Protein AF-A0A0D6L4S1-F1 (afdb_monomer_lite)

Sequence (257 aa):
MVRDLDDEIVFKNIQNNEVNITLNGINAFKQQAEQAKSYFENRHQKVTSTKHIDDKTEIEIEYSAVLGMDFPNGLKKGQRLELKGKSIFVFKGEELEEKGNMKAGDIRMLLSESTGIQTQQTSATSANASIRIQGLDGRYTQILKDGFPLFAGAASGLGLLQTPPLDLKQVEIIKGSSSTLYGGGAIAGLVNLISKTPTDERELRFHLNGSSGRGFDINGFYGQRFNKIGTTVFASHNRNWAYDPANIDLTAIPKFD

Radius of gyration: 24.79 Å; chains: 1; bounding box: 72×47×54 Å

InterPro domains:
  IPR012910 TonB-dependent receptor, plug domain [PF07715] (87-189)
  IPR037066 TonB-dependent receptor, plug domain superfamily [G3DSA:2.170.130.10] (83-202)
  IPR039426 TonB-dependent receptor-like [PS52016] (80-257)
  IPR039426 TonB-dependent receptor-like [PTHR30069] (78-225)

Secondary structure (DSSP, 8-state):
--TTS-TT-EEEEEETTEEEEEEEHHHHHHHHHHHGGGGEEEEEEEEEEEEEETTEEEEEEEEEEEESS--TTS--TT-EEEEEEEEEEEP-TTHHHHHHHHSTT-THHHHHTSTTEEEEES-SSS--EEEEETTB-GGGEEEEETTEESS-GGGGGSSGGG--GGGEEEEEEEES--HHHH-TT-SSEEEEEEEPPP-SSPEEEEEEEE-TTSEEEEEEEEEEEETTEEEEEEEEEEEE----SS-SS--SSPPP-

Foldseek 3Di:
DPPPPDQQDWDFDADPNDTPDIAGGPVSVVVVVVVCPQQFPDKDKDFPDWDDDQQKIKTKIWIKTATNAADPVGDHHRDIDIDIDIDMDGHPPPLLVVVLQVDFQACQSVQCPDPQWHWAQPDPQLSWIAIGGNNDGRLLEFEAEQLHTPDHGPCRRPPRSHDTCPQFPDKDWDAACPCVPNHRSQHRTYIYTYGDWADQDWDWDWHWDADPQRKIKIKIWIWHDDPPDTDIDIDMDIDGDFGDPPPPPDGPHDDDD

Structure (mmCIF, N/CA/C/O backbone):
data_AF-A0A0D6L4S1-F1
#
_entry.id   AF-A0A0D6L4S1-F1
#
loop_
_atom_site.group_PDB
_atom_site.id
_atom_site.type_symbol
_atom_site.label_atom_id
_atom_site.label_alt_id
_atom_site.label_comp_id
_atom_site.label_asym_id
_atom_site.label_entity_id
_atom_site.label_seq_id
_atom_site.pdbx_PDB_ins_code
_atom_site.Cartn_x
_atom_site.Cartn_y
_atom_site.Cartn_z
_atom_site.occupancy
_atom_site.B_iso_or_equiv
_atom_site.auth_seq_id
_atom_site.auth_comp_id
_atom_site.auth_asym_id
_atom_site.auth_atom_id
_atom_site.pdbx_PDB_model_num
ATOM 1 N N . MET A 1 1 ? -8.709 13.870 17.175 1.00 53.53 1 MET A N 1
ATOM 2 C CA . MET A 1 1 ? -9.757 13.209 16.367 1.00 53.53 1 MET A CA 1
ATOM 3 C C . MET A 1 1 ? -9.751 13.599 14.891 1.00 53.53 1 MET A C 1
ATOM 5 O O . MET A 1 1 ? -10.264 12.809 14.125 1.00 53.53 1 MET A O 1
ATOM 9 N N . VAL A 1 2 ? -9.192 14.744 14.467 1.00 55.38 2 VAL A N 1
ATOM 10 C CA . VAL A 1 2 ? -9.243 15.176 13.046 1.00 55.38 2 VAL A CA 1
ATOM 11 C C . VAL A 1 2 ? -7.869 15.352 12.388 1.00 55.38 2 VAL A C 1
ATOM 13 O O . VAL A 1 2 ? -7.780 15.955 11.334 1.00 55.38 2 VAL A O 1
ATOM 16 N N . ARG A 1 3 ? -6.785 14.900 13.036 1.00 59.75 3 ARG A N 1
ATOM 17 C CA . ARG A 1 3 ? -5.416 15.144 12.550 1.00 59.75 3 ARG A CA 1
ATOM 18 C C . ARG A 1 3 ? -5.110 14.378 11.263 1.00 59.75 3 ARG A C 1
ATOM 20 O O . ARG A 1 3 ? -4.350 14.865 10.445 1.00 59.75 3 ARG A O 1
ATOM 27 N N . ASP A 1 4 ? -5.695 13.195 11.130 1.00 65.62 4 ASP A N 1
ATOM 28 C CA . ASP A 1 4 ? -5.398 12.257 10.052 1.00 65.62 4 ASP A CA 1
ATOM 29 C C . ASP A 1 4 ? -6.553 12.219 9.020 1.00 65.62 4 ASP A C 1
ATOM 31 O O . ASP A 1 4 ? -6.781 11.199 8.379 1.00 65.62 4 ASP A O 1
ATOM 35 N N . LEU A 1 5 ? -7.333 13.307 8.916 1.00 69.56 5 LEU A N 1
ATOM 36 C CA . LEU A 1 5 ? -8.431 13.466 7.953 1.00 69.56 5 LEU A CA 1
ATOM 37 C C . LEU A 1 5 ? -8.021 14.452 6.856 1.00 69.56 5 LEU A C 1
ATOM 39 O O . LEU A 1 5 ? -7.326 15.421 7.144 1.00 69.56 5 LEU A O 1
ATOM 43 N N . ASP A 1 6 ? -8.491 14.205 5.635 1.00 76.81 6 ASP A N 1
ATOM 44 C CA . ASP A 1 6 ? -8.286 15.083 4.480 1.00 76.81 6 ASP A CA 1
ATOM 45 C C . ASP A 1 6 ? -8.977 16.449 4.669 1.00 76.81 6 ASP A C 1
ATOM 47 O O . ASP A 1 6 ? -10.046 16.532 5.285 1.00 76.81 6 ASP A O 1
ATOM 51 N N . ASP A 1 7 ? -8.387 17.522 4.137 1.00 75.88 7 ASP A N 1
ATOM 52 C CA . ASP A 1 7 ? -8.936 18.879 4.244 1.00 75.88 7 ASP A CA 1
ATOM 53 C C . ASP A 1 7 ? -10.272 19.036 3.487 1.00 75.88 7 ASP A C 1
ATOM 55 O O . ASP A 1 7 ? -11.148 19.790 3.931 1.00 75.88 7 ASP A O 1
ATOM 59 N N . GLU A 1 8 ? -10.474 18.278 2.404 1.00 78.62 8 GLU A N 1
ATOM 60 C CA . GLU A 1 8 ? -11.693 18.241 1.584 1.00 78.62 8 GLU A CA 1
ATOM 61 C C . GLU A 1 8 ? -12.718 17.194 2.055 1.00 78.62 8 GLU A C 1
ATOM 63 O O . GLU A 1 8 ? -13.708 16.922 1.368 1.00 78.62 8 GLU A O 1
ATOM 68 N N . ILE A 1 9 ? -12.529 16.596 3.236 1.00 78.81 9 ILE A N 1
ATOM 69 C CA . ILE A 1 9 ? -13.433 15.566 3.757 1.00 78.81 9 ILE A CA 1
ATOM 70 C C . ILE A 1 9 ? -14.891 16.047 3.840 1.00 78.81 9 ILE A C 1
ATOM 72 O O . ILE A 1 9 ? -15.194 17.148 4.304 1.00 78.81 9 ILE A O 1
ATOM 76 N N . VAL A 1 10 ? -15.826 15.178 3.453 1.00 82.06 10 VAL A N 1
ATOM 77 C CA . VAL A 1 10 ? -17.267 15.440 3.546 1.00 82.06 10 VAL A CA 1
ATOM 78 C C . VAL A 1 10 ? -17.887 14.542 4.611 1.00 82.06 10 VAL A C 1
ATOM 80 O O . VAL A 1 10 ? -17.862 13.317 4.499 1.00 82.06 10 VAL A O 1
ATOM 83 N N . PHE A 1 11 ? -18.504 15.144 5.626 1.00 74.75 11 PHE A N 1
ATOM 84 C CA . PHE A 1 11 ? -19.252 14.426 6.658 1.00 74.75 11 PHE A CA 1
ATOM 85 C C . PHE A 1 11 ? -20.740 14.436 6.328 1.00 74.75 11 PHE A C 1
ATOM 87 O O . PHE A 1 11 ? -21.319 15.497 6.090 1.00 74.75 11 PHE A O 1
ATOM 94 N N . LYS A 1 12 ? -21.379 13.266 6.365 1.00 76.38 12 LYS A N 1
ATOM 95 C CA . LYS A 1 12 ? -22.823 13.121 6.147 1.00 76.38 12 LYS A CA 1
ATOM 96 C C . LYS A 1 12 ? -23.469 12.423 7.336 1.00 76.38 12 LYS A C 1
ATOM 98 O O . LYS A 1 12 ? -22.970 11.398 7.792 1.00 76.38 12 LYS A O 1
ATOM 103 N N . ASN A 1 13 ? -24.583 12.966 7.817 1.00 73.06 13 ASN A N 1
ATOM 104 C CA . ASN A 1 13 ? -25.475 12.273 8.744 1.00 73.06 13 ASN A CA 1
ATOM 105 C C . ASN A 1 13 ? -26.655 11.715 7.946 1.00 73.06 13 ASN A C 1
ATOM 107 O O . ASN A 1 13 ? -27.315 12.469 7.230 1.00 73.06 13 ASN A O 1
ATOM 111 N N . ILE A 1 14 ? -26.893 10.410 8.069 1.00 70.00 14 ILE A N 1
ATOM 112 C CA . ILE A 1 14 ? -27.960 9.700 7.370 1.00 70.00 14 ILE A CA 1
ATOM 113 C C . ILE A 1 14 ? -28.887 9.077 8.411 1.00 70.00 14 ILE A C 1
ATOM 115 O O . ILE A 1 14 ? -28.441 8.306 9.260 1.00 70.00 14 ILE A O 1
ATOM 119 N N . GLN A 1 15 ? -30.178 9.373 8.315 1.00 65.06 15 GLN A N 1
ATOM 120 C CA . GLN A 1 15 ? -31.223 8.776 9.142 1.00 65.06 15 GLN A CA 1
ATOM 121 C C . GLN A 1 15 ? -32.391 8.395 8.232 1.00 65.06 15 GLN A C 1
ATOM 123 O O . GLN A 1 15 ? -32.754 9.160 7.350 1.00 65.06 15 GLN A O 1
ATOM 128 N N . ASN A 1 16 ? -32.974 7.207 8.415 1.00 74.00 16 ASN A N 1
ATOM 129 C CA . ASN A 1 16 ? -34.066 6.703 7.565 1.00 74.00 16 ASN A CA 1
ATOM 130 C C . ASN A 1 16 ? -33.740 6.717 6.053 1.00 74.00 16 ASN A C 1
ATOM 132 O O . ASN A 1 16 ? -34.612 6.989 5.237 1.00 74.00 16 ASN A O 1
ATOM 136 N N . ASN A 1 17 ? -32.486 6.423 5.686 1.00 74.31 17 ASN A N 1
ATOM 137 C CA . ASN A 1 17 ? -31.951 6.507 4.316 1.00 74.31 17 ASN A CA 1
ATOM 138 C C . ASN A 1 17 ? -31.948 7.909 3.675 1.00 74.31 17 ASN A C 1
ATOM 140 O O . ASN A 1 17 ? -31.606 8.029 2.499 1.00 74.31 17 ASN A O 1
ATOM 144 N N . GLU A 1 18 ? -32.231 8.968 4.430 1.00 74.06 18 GLU A N 1
ATOM 145 C CA . GLU A 1 18 ? -32.137 10.350 3.962 1.00 74.06 18 GLU A CA 1
ATOM 146 C C . GLU A 1 18 ? -30.921 11.052 4.575 1.00 74.06 18 GLU A C 1
ATOM 148 O O . GLU A 1 18 ? -30.561 10.835 5.736 1.00 74.06 18 GLU A O 1
ATOM 153 N N . VAL A 1 19 ? -30.243 11.877 3.772 1.00 75.06 19 VAL A N 1
ATOM 154 C CA . VAL A 1 19 ? -29.114 12.690 4.238 1.00 75.06 19 VAL A CA 1
ATOM 155 C C . VAL A 1 19 ? -29.674 13.927 4.933 1.00 75.06 19 VAL A C 1
ATOM 157 O O . VAL A 1 19 ? -30.116 14.865 4.275 1.00 75.06 19 VAL A O 1
ATOM 160 N N . ASN A 1 20 ? -29.612 13.951 6.261 1.00 70.12 20 ASN A N 1
ATOM 161 C CA . ASN A 1 20 ? -30.151 15.055 7.057 1.00 70.12 20 ASN A CA 1
ATOM 162 C C . ASN A 1 20 ? -29.178 16.236 7.148 1.00 70.12 20 ASN A C 1
ATOM 164 O O . ASN A 1 20 ? -29.599 17.387 7.222 1.00 70.12 20 ASN A O 1
ATOM 168 N N . ILE A 1 21 ? -27.870 15.962 7.192 1.00 75.25 21 ILE A N 1
ATOM 169 C CA . ILE A 1 21 ? -26.822 16.982 7.350 1.00 75.25 21 ILE A CA 1
ATOM 170 C C . ILE A 1 21 ? -25.632 16.618 6.464 1.00 75.25 21 ILE A C 1
ATOM 172 O O . ILE A 1 21 ? -25.210 15.462 6.444 1.00 75.25 21 ILE A O 1
ATOM 176 N N . THR A 1 22 ? -25.064 17.617 5.785 1.00 85.81 22 THR A N 1
ATOM 177 C CA . THR A 1 22 ? -23.774 17.524 5.086 1.00 85.81 22 THR A CA 1
ATOM 178 C C . THR A 1 22 ? -22.857 18.648 5.566 1.00 85.81 22 THR A C 1
ATOM 180 O O . THR A 1 22 ? -23.258 19.809 5.556 1.00 85.81 22 THR A O 1
ATOM 183 N N . LEU A 1 23 ? -21.636 18.315 5.987 1.00 80.31 23 LEU A N 1
ATOM 184 C CA . LEU A 1 23 ? -20.598 19.270 6.383 1.00 80.31 23 LEU A CA 1
ATOM 185 C C . LEU A 1 23 ? -19.376 19.072 5.491 1.00 80.31 23 LEU A C 1
ATOM 187 O O . LEU A 1 23 ? -18.895 17.949 5.353 1.00 80.31 23 LEU A O 1
ATOM 191 N N . ASN A 1 24 ? -18.864 20.164 4.928 1.00 88.25 24 ASN A N 1
ATOM 192 C CA . ASN A 1 24 ? -17.685 20.141 4.068 1.00 88.25 24 ASN A CA 1
ATOM 193 C C . ASN A 1 24 ? -16.470 20.670 4.837 1.00 88.25 24 ASN A C 1
ATOM 195 O O . ASN A 1 24 ? -16.481 21.799 5.334 1.00 88.25 24 ASN A O 1
ATOM 199 N N . GLY A 1 25 ? -15.435 19.844 4.927 1.00 84.12 25 GLY A N 1
ATOM 200 C CA . GLY A 1 25 ? -14.160 20.161 5.548 1.00 84.12 25 GLY A CA 1
ATOM 201 C C . GLY A 1 25 ? -14.153 20.100 7.077 1.00 84.12 25 GLY A C 1
ATOM 202 O O . GLY A 1 25 ? -15.173 20.123 7.779 1.00 84.12 25 GLY A O 1
ATOM 203 N N . ILE A 1 26 ? -12.935 20.063 7.617 1.00 85.12 26 ILE A N 1
ATOM 204 C CA . ILE A 1 26 ? -12.661 19.906 9.053 1.00 85.12 26 ILE A CA 1
ATOM 205 C C . ILE A 1 26 ? -13.219 21.078 9.877 1.00 85.12 26 ILE A C 1
ATOM 207 O O . ILE A 1 26 ? -13.669 20.890 11.011 1.00 85.12 26 ILE A O 1
ATOM 211 N N . ASN A 1 27 ? -13.211 22.296 9.328 1.00 85.94 27 ASN A N 1
ATOM 212 C CA . ASN A 1 27 ? -13.661 23.492 10.045 1.00 85.94 27 ASN A CA 1
ATOM 213 C C . ASN A 1 27 ? -15.172 23.482 10.311 1.00 85.94 27 ASN A C 1
ATOM 215 O O . ASN A 1 27 ? -15.585 23.766 11.437 1.00 85.94 27 ASN A O 1
ATOM 219 N N . ALA A 1 28 ? -15.981 23.088 9.322 1.00 83.69 28 ALA A N 1
ATOM 220 C CA . ALA A 1 28 ? -17.428 22.952 9.491 1.00 83.69 28 ALA A CA 1
ATOM 221 C C . ALA A 1 28 ? -17.763 21.883 10.544 1.00 83.69 28 ALA A C 1
ATOM 223 O O . ALA A 1 28 ? -18.604 22.098 11.417 1.00 83.69 28 ALA A O 1
ATOM 224 N N . PHE A 1 29 ? -17.035 20.761 10.531 1.00 80.12 29 PHE A N 1
ATOM 225 C CA . PHE A 1 29 ? -17.175 19.717 11.544 1.00 80.12 29 PHE A CA 1
ATOM 226 C C . PHE A 1 29 ? -16.817 20.202 12.956 1.00 80.12 29 PHE A C 1
ATOM 228 O O . PHE A 1 29 ? -17.558 19.936 13.904 1.00 80.12 29 PHE A O 1
ATOM 235 N N . LYS A 1 30 ? -15.720 20.956 13.116 1.00 80.94 30 LYS A N 1
ATOM 236 C CA . LYS A 1 30 ? -15.325 21.529 14.416 1.00 80.94 30 LYS A CA 1
ATOM 237 C C . LYS A 1 30 ? -16.393 22.465 14.976 1.00 80.94 30 LYS A C 1
ATOM 239 O O . LYS A 1 30 ? -16.738 22.338 16.146 1.00 80.94 30 LYS A O 1
ATOM 244 N N . GLN A 1 31 ? -16.928 23.370 14.157 1.00 83.75 31 GLN A N 1
ATOM 245 C CA . GLN A 1 31 ? -17.978 24.297 14.592 1.00 83.75 31 GLN A CA 1
ATOM 246 C C . GLN A 1 31 ? -19.232 23.550 15.061 1.00 83.75 31 GLN A C 1
ATOM 248 O O . GLN A 1 31 ? -19.760 23.853 16.130 1.00 83.75 31 GLN A O 1
ATOM 253 N N . GLN A 1 32 ? -19.655 22.521 14.322 1.00 77.06 32 GLN A N 1
ATOM 254 C CA . GLN A 1 32 ? -20.781 21.678 14.724 1.00 77.06 32 GLN A CA 1
ATOM 255 C C . GLN A 1 32 ? -20.505 20.931 16.039 1.00 77.06 32 GLN A C 1
ATOM 257 O O . GLN A 1 32 ? -21.368 20.857 16.914 1.00 77.06 32 GLN A O 1
ATOM 262 N N . ALA A 1 33 ? -19.298 20.384 16.205 1.00 73.31 33 ALA A N 1
ATOM 263 C CA . ALA A 1 33 ? -18.910 19.660 17.412 1.00 73.31 33 ALA A CA 1
ATOM 264 C C . ALA A 1 33 ? -18.858 20.566 18.654 1.00 73.31 33 ALA A C 1
ATOM 266 O O . ALA A 1 33 ? -19.217 20.121 19.744 1.00 73.31 33 ALA A O 1
ATOM 267 N N . GLU A 1 34 ? -18.440 21.826 18.494 1.00 79.00 34 GLU A N 1
ATOM 268 C CA . GLU A 1 34 ? -18.469 22.840 19.554 1.00 79.00 34 GLU A CA 1
ATOM 269 C C . GLU A 1 34 ? -19.902 23.151 19.997 1.00 79.00 34 GLU A C 1
ATOM 271 O O . GLU A 1 34 ? -20.191 23.125 21.194 1.00 79.00 34 GLU A O 1
ATOM 276 N N . GLN A 1 35 ? -20.824 23.350 19.050 1.00 75.19 35 GLN A N 1
ATOM 277 C CA . GLN A 1 35 ? -22.241 23.584 19.356 1.00 75.19 35 GLN A CA 1
ATOM 278 C C . GLN A 1 35 ? -22.887 22.389 20.071 1.00 75.19 35 GLN A C 1
ATOM 280 O O . GLN A 1 35 ? -23.701 22.569 20.973 1.00 75.19 35 GLN A O 1
ATOM 285 N N . ALA A 1 36 ? -22.478 21.167 19.725 1.00 71.25 36 ALA A N 1
ATOM 286 C CA . ALA A 1 36 ? -22.995 19.940 20.323 1.00 71.25 36 ALA A CA 1
ATOM 287 C C . ALA A 1 36 ? -22.419 19.621 21.719 1.00 71.25 36 ALA A C 1
ATOM 289 O O . ALA A 1 36 ? -22.798 18.612 22.320 1.00 71.25 36 ALA A O 1
ATOM 290 N N . LYS A 1 37 ? -21.501 20.431 22.271 1.00 74.25 37 LYS A N 1
ATOM 291 C CA . LYS A 1 37 ? -20.949 20.190 23.619 1.00 74.25 37 LYS A CA 1
ATOM 292 C C . LYS A 1 37 ? -22.002 20.296 24.717 1.00 74.25 37 LYS A C 1
ATOM 294 O O . LYS A 1 37 ? -21.941 19.525 25.666 1.00 74.25 37 LYS A O 1
ATOM 299 N N . SER A 1 38 ? -22.960 21.211 24.586 1.00 77.50 38 SER A N 1
ATOM 300 C CA . SER A 1 38 ? -24.020 21.427 25.582 1.00 77.50 38 SER A CA 1
ATOM 301 C C . SER A 1 38 ? -25.131 20.373 25.537 1.00 77.50 38 SER A C 1
ATOM 303 O O . SER A 1 38 ? -25.956 20.305 26.444 1.00 77.50 38 SER A O 1
ATOM 305 N N . TYR A 1 39 ? -25.157 19.537 24.497 1.00 76.12 39 TYR A N 1
ATOM 306 C CA . TYR A 1 39 ? -26.248 18.594 24.243 1.00 76.12 39 TYR A CA 1
ATOM 307 C C . TYR A 1 39 ? -26.220 17.388 25.186 1.00 76.12 39 TYR A C 1
ATOM 309 O O . TYR A 1 39 ? -27.261 16.786 25.450 1.00 76.12 39 TYR A O 1
ATOM 317 N N . PHE A 1 40 ? -25.046 17.040 25.717 1.00 77.19 40 PHE A N 1
ATOM 318 C CA . PHE A 1 40 ? -24.835 15.836 26.517 1.00 77.19 40 PHE A CA 1
ATOM 319 C C . PHE A 1 40 ? -23.998 16.147 27.761 1.00 77.19 40 PHE A C 1
ATOM 321 O O . PHE A 1 40 ? -22.944 16.768 27.652 1.00 77.19 40 PHE A O 1
ATOM 328 N N . GLU A 1 41 ? -24.435 15.673 28.928 1.00 85.38 41 GLU A N 1
ATOM 329 C CA . GLU A 1 41 ? -23.650 15.722 30.173 1.00 85.38 41 GLU A CA 1
ATOM 330 C C . GLU A 1 41 ? -22.522 14.690 30.154 1.00 85.38 41 GLU A C 1
ATOM 332 O O . GLU A 1 41 ? -21.390 14.968 30.546 1.00 85.38 41 GLU A O 1
ATOM 337 N N . ASN A 1 42 ? -22.823 13.492 29.654 1.00 80.75 42 ASN A N 1
ATOM 338 C CA . ASN A 1 42 ? -21.835 12.462 29.388 1.00 80.75 42 ASN A CA 1
ATOM 339 C C . ASN A 1 42 ? -22.178 11.722 28.094 1.00 80.75 42 ASN A C 1
ATOM 341 O O . ASN A 1 42 ? -23.326 11.678 27.649 1.00 80.75 42 ASN A O 1
ATOM 345 N N . ARG A 1 43 ? -21.144 11.162 27.472 1.00 78.12 43 ARG A N 1
ATOM 346 C CA . ARG A 1 43 ? -21.259 10.356 26.262 1.00 78.12 43 ARG A CA 1
ATOM 347 C C . ARG A 1 43 ? -20.189 9.280 26.262 1.00 78.12 43 ARG A C 1
ATOM 349 O O . ARG A 1 43 ? -19.030 9.556 26.569 1.00 78.12 43 ARG A O 1
ATOM 356 N N . HIS A 1 44 ? -20.578 8.073 25.896 1.00 82.56 44 HIS A N 1
ATOM 357 C CA . HIS A 1 44 ? -19.700 6.928 25.759 1.00 82.56 44 HIS A CA 1
ATOM 358 C C . HIS A 1 44 ? -19.970 6.247 24.419 1.00 82.56 44 HIS A C 1
ATOM 360 O O . HIS A 1 44 ? -21.111 5.934 24.080 1.00 82.56 44 HIS A O 1
ATOM 366 N N . GLN A 1 45 ? -18.904 6.039 23.651 1.00 71.12 45 GLN A N 1
ATOM 367 C CA . GLN A 1 45 ? -18.928 5.297 22.396 1.00 71.12 45 GLN A CA 1
ATOM 368 C C . GLN A 1 45 ? -18.092 4.043 22.558 1.00 71.12 45 GLN A C 1
ATOM 370 O O . GLN A 1 45 ? -16.930 4.119 22.958 1.00 71.12 45 GLN A O 1
ATOM 375 N N . LYS A 1 46 ? -18.678 2.903 22.206 1.00 85.00 46 LYS A N 1
ATOM 376 C CA . LYS A 1 46 ? -17.994 1.619 22.159 1.00 85.00 46 LYS A CA 1
ATOM 377 C C . LYS A 1 46 ? -18.022 1.093 20.734 1.00 85.00 46 LYS A C 1
ATOM 379 O O . LYS A 1 46 ? -19.091 0.906 20.157 1.00 85.00 46 LYS A O 1
ATOM 384 N N . VAL A 1 47 ? -16.841 0.837 20.180 1.00 79.94 47 VAL A N 1
ATOM 385 C CA . VAL A 1 47 ? -16.714 0.114 18.913 1.00 79.94 47 VAL A CA 1
ATOM 386 C C . VAL A 1 47 ? -17.037 -1.352 19.175 1.00 79.94 47 VAL A C 1
ATOM 388 O O . VAL A 1 47 ? -16.469 -1.968 20.077 1.00 79.94 47 VAL A O 1
ATOM 391 N N . THR A 1 48 ? -17.977 -1.890 18.408 1.00 83.88 48 THR A N 1
ATOM 392 C CA . THR A 1 48 ? -18.438 -3.282 18.526 1.00 83.88 48 THR A CA 1
ATOM 393 C C . THR A 1 48 ? -17.933 -4.150 17.383 1.00 83.88 48 THR A C 1
ATOM 395 O O . THR A 1 48 ? -17.651 -5.327 17.591 1.00 83.88 48 THR A O 1
ATOM 398 N N . SER A 1 49 ? -17.751 -3.568 16.197 1.00 81.31 49 SER A N 1
ATOM 399 C CA . SER A 1 49 ? -17.190 -4.246 15.033 1.00 81.31 49 SER A CA 1
ATOM 400 C C . SER A 1 49 ? -16.505 -3.247 14.106 1.00 81.31 49 SER A C 1
ATOM 402 O O . SER A 1 49 ? -16.934 -2.097 14.004 1.00 81.31 49 SER A O 1
ATOM 404 N N . THR A 1 50 ? -15.477 -3.715 13.405 1.00 75.81 50 THR A N 1
ATOM 405 C CA . THR A 1 50 ? -14.817 -2.997 12.314 1.00 75.81 50 THR A CA 1
ATOM 406 C C . THR A 1 50 ? -14.725 -3.944 11.126 1.00 75.81 50 THR A C 1
ATOM 408 O O . THR A 1 50 ? -14.227 -5.062 11.268 1.00 75.81 50 THR A O 1
ATOM 411 N N . LYS A 1 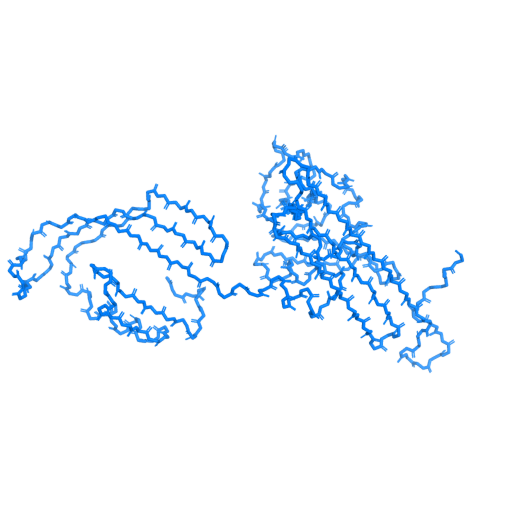51 ? -15.207 -3.510 9.962 1.00 70.88 51 LYS A N 1
ATOM 412 C CA . LYS A 1 51 ? -15.145 -4.252 8.700 1.00 70.88 51 LYS A CA 1
ATOM 413 C C . LYS A 1 51 ? -14.480 -3.381 7.645 1.00 70.88 51 LYS A C 1
ATOM 415 O O . LYS A 1 51 ? -14.853 -2.224 7.474 1.00 70.88 51 LYS A O 1
ATOM 420 N N . HIS A 1 52 ? -13.519 -3.950 6.934 1.00 70.25 52 HIS A N 1
ATOM 421 C CA . HIS A 1 52 ? -12.885 -3.314 5.784 1.00 70.25 52 HIS A CA 1
ATOM 422 C C . HIS A 1 52 ? -13.437 -3.976 4.519 1.00 70.25 52 HIS A C 1
ATOM 424 O O . HIS A 1 52 ? -13.362 -5.198 4.388 1.00 70.25 52 HIS A O 1
ATOM 430 N N . ILE A 1 53 ? -14.057 -3.184 3.644 1.00 70.25 53 ILE A N 1
ATOM 431 C CA . ILE A 1 53 ? -14.708 -3.629 2.408 1.00 70.25 53 ILE A CA 1
ATOM 432 C C . ILE A 1 53 ? -14.270 -2.670 1.304 1.00 70.25 53 ILE A C 1
ATOM 434 O O . ILE A 1 53 ? -14.727 -1.531 1.272 1.00 70.25 53 ILE A O 1
ATOM 438 N N . ASP A 1 54 ? -13.389 -3.135 0.422 1.00 72.31 54 ASP A N 1
ATOM 439 C CA . ASP A 1 54 ? -12.844 -2.366 -0.702 1.00 72.31 54 ASP A CA 1
ATOM 440 C C . ASP A 1 54 ? -12.280 -0.997 -0.272 1.00 72.31 54 ASP A C 1
ATOM 442 O O . ASP A 1 54 ? -11.318 -0.929 0.494 1.00 72.31 54 ASP A O 1
ATOM 446 N N . ASP A 1 55 ? -12.893 0.092 -0.736 1.00 68.44 55 ASP A N 1
ATOM 447 C CA . ASP A 1 55 ? -12.547 1.484 -0.451 1.00 68.44 55 ASP A CA 1
ATOM 448 C C . ASP A 1 55 ? -13.221 2.021 0.826 1.00 68.44 55 ASP A C 1
ATOM 450 O O . ASP A 1 55 ? -13.183 3.221 1.108 1.00 68.44 55 ASP A O 1
ATOM 454 N N . LYS A 1 56 ? -13.866 1.153 1.617 1.00 71.12 56 LYS A N 1
ATOM 455 C CA . LYS A 1 56 ? -14.681 1.544 2.772 1.00 71.12 56 LYS A CA 1
ATOM 456 C C . LYS A 1 56 ? -14.256 0.836 4.042 1.00 71.12 56 LYS A C 1
ATOM 458 O O . LYS A 1 56 ? -14.004 -0.365 4.084 1.00 71.12 56 LYS A O 1
ATOM 463 N N . THR A 1 57 ? -14.254 1.588 5.134 1.00 72.56 57 THR A N 1
ATOM 464 C CA . THR A 1 57 ? -14.200 1.034 6.486 1.00 72.56 57 THR A CA 1
ATOM 465 C C . THR A 1 57 ? -15.511 1.312 7.191 1.00 72.56 57 THR A C 1
ATOM 467 O O . THR A 1 57 ? -15.908 2.461 7.379 1.00 72.56 57 THR A O 1
ATOM 470 N N . GLU A 1 58 ? -16.181 0.246 7.599 1.00 78.56 58 GLU A N 1
ATOM 471 C CA . GLU A 1 58 ? -17.432 0.290 8.333 1.00 78.56 58 GLU A CA 1
ATOM 472 C C . GLU A 1 58 ? -17.173 -0.016 9.806 1.00 78.56 58 GLU A C 1
ATOM 474 O O . GLU A 1 58 ? -16.641 -1.071 10.152 1.00 78.56 58 GLU A O 1
ATOM 479 N N . ILE A 1 59 ? -17.563 0.904 10.681 1.00 73.19 59 ILE A N 1
ATOM 480 C CA . ILE A 1 59 ? -17.414 0.773 12.128 1.00 73.19 59 ILE A CA 1
ATOM 481 C C . ILE A 1 59 ? -18.804 0.740 12.753 1.00 73.19 59 ILE A C 1
ATOM 483 O O . ILE A 1 59 ? -19.561 1.707 12.662 1.00 73.19 59 ILE A O 1
ATOM 487 N N . GLU A 1 60 ? -19.140 -0.369 13.402 1.00 80.12 60 GLU A N 1
ATOM 488 C CA . GLU A 1 60 ? -20.375 -0.511 14.170 1.00 80.12 60 GLU A CA 1
ATOM 489 C C . GLU A 1 60 ? -20.144 0.005 15.593 1.00 80.12 60 GLU A C 1
ATOM 491 O O . GLU A 1 60 ? -19.227 -0.436 16.299 1.00 80.12 60 GLU A O 1
ATOM 496 N N . ILE A 1 61 ? -20.981 0.947 16.026 1.00 77.69 61 ILE A N 1
ATOM 497 C CA . ILE A 1 61 ? -20.848 1.631 17.312 1.00 77.69 61 ILE A CA 1
ATOM 498 C C . ILE A 1 61 ? -22.104 1.475 18.165 1.00 77.69 61 ILE A C 1
ATOM 500 O O . ILE A 1 61 ? -23.234 1.636 17.701 1.00 77.69 61 ILE A O 1
ATOM 504 N N . GLU A 1 62 ? -21.882 1.226 19.450 1.00 83.56 62 GLU A N 1
ATOM 505 C CA . GLU A 1 62 ? -22.877 1.429 20.496 1.00 83.56 62 GLU A CA 1
ATOM 506 C C . GLU A 1 62 ? -22.606 2.773 21.172 1.00 83.56 62 GLU A C 1
ATOM 508 O O . GLU A 1 62 ? -21.499 3.051 21.643 1.00 83.56 62 GLU A O 1
ATOM 513 N N . TYR A 1 63 ? -23.625 3.626 21.191 1.00 74.06 63 TYR A N 1
ATOM 514 C CA . TYR A 1 63 ? -23.589 4.950 21.793 1.00 74.06 63 TYR A CA 1
ATOM 515 C C . TYR A 1 63 ? -24.503 4.985 23.009 1.00 74.06 63 TYR A C 1
ATOM 517 O O . TYR A 1 63 ? -25.686 4.673 22.898 1.00 74.06 63 TYR A O 1
ATOM 525 N N . SER A 1 64 ? -23.971 5.410 24.152 1.00 81.88 64 SER A N 1
ATOM 526 C CA . SER A 1 64 ? -24.767 5.744 25.333 1.00 81.88 64 SER A CA 1
ATOM 527 C C . SER A 1 64 ? -24.467 7.166 25.791 1.00 81.88 64 SER A C 1
ATOM 529 O O . SER A 1 64 ? -23.310 7.589 25.812 1.00 81.88 64 SER A O 1
ATOM 531 N N . ALA A 1 65 ? -25.501 7.927 26.134 1.00 80.38 65 ALA A N 1
ATOM 532 C CA . ALA A 1 65 ? -25.348 9.306 26.586 1.00 80.38 65 ALA A CA 1
ATOM 533 C C . ALA A 1 65 ? -26.454 9.733 27.550 1.00 80.38 65 ALA A C 1
ATOM 535 O O . ALA A 1 65 ? -27.565 9.205 27.508 1.00 80.38 65 ALA A O 1
ATOM 536 N N . VAL A 1 66 ? -26.152 10.724 28.387 1.00 88.50 66 VAL A N 1
ATOM 537 C CA . VAL A 1 66 ? -27.129 11.440 29.217 1.00 88.50 66 VAL A CA 1
ATOM 538 C C . VAL A 1 66 ? -27.309 12.844 28.653 1.00 88.50 66 VAL A C 1
ATOM 540 O O . VAL A 1 66 ? -26.331 13.565 28.438 1.00 88.50 66 VAL A O 1
ATOM 543 N N . LEU A 1 67 ? -28.556 13.227 28.382 1.00 80.69 67 LEU A N 1
ATOM 544 C CA . LEU A 1 67 ? -28.881 14.515 27.766 1.00 80.69 67 LEU A CA 1
ATOM 545 C C . LEU A 1 67 ? -28.611 15.676 28.729 1.00 80.69 67 LEU A C 1
ATOM 547 O O . LEU A 1 67 ? -29.074 15.662 29.867 1.00 80.69 67 LEU A O 1
ATOM 551 N N . GLY A 1 68 ? -27.895 16.698 28.260 1.00 85.06 68 GLY A N 1
ATOM 552 C CA . GLY A 1 68 ? -27.562 17.894 29.044 1.00 85.06 68 GLY A CA 1
ATOM 553 C C . GLY A 1 68 ? -28.582 19.027 28.944 1.00 85.06 68 GLY A C 1
ATOM 554 O O . GLY A 1 68 ? -28.510 19.992 29.708 1.00 85.06 68 GLY A O 1
ATOM 555 N N . MET A 1 69 ? -29.561 18.898 28.047 1.00 83.19 69 MET A N 1
ATOM 556 C CA . MET A 1 69 ? -30.622 19.877 27.821 1.00 83.19 69 MET A CA 1
ATOM 557 C C . MET A 1 69 ? -31.915 19.215 27.331 1.00 83.19 69 MET A C 1
ATOM 559 O O . MET A 1 69 ? -31.912 18.056 26.918 1.00 83.19 69 MET A O 1
ATOM 563 N N . ASP A 1 70 ? -33.009 19.974 27.367 1.00 85.75 70 ASP A N 1
ATOM 564 C CA . ASP A 1 70 ? -34.279 19.592 26.753 1.00 85.75 70 ASP A CA 1
ATOM 565 C C . ASP A 1 70 ? -34.212 19.792 25.232 1.00 85.75 70 ASP A C 1
ATOM 567 O O . ASP A 1 70 ? -33.767 20.839 24.755 1.00 85.75 70 ASP A O 1
ATOM 571 N N . PHE A 1 71 ? -34.690 18.808 24.471 1.00 73.88 71 PHE A N 1
ATOM 572 C CA . PHE A 1 71 ? -34.762 18.870 23.013 1.00 73.88 71 PHE A CA 1
ATOM 573 C C . PHE A 1 71 ? -36.198 19.141 22.529 1.00 73.88 71 PHE A C 1
ATOM 575 O O . PHE A 1 71 ? -37.161 18.661 23.137 1.00 73.88 71 PHE A O 1
ATOM 582 N N . PRO A 1 72 ? -36.376 19.839 21.387 1.00 75.62 72 PRO A N 1
ATOM 583 C CA . PRO A 1 72 ? -37.698 20.157 20.831 1.00 75.62 72 PRO A CA 1
ATOM 584 C C . PRO A 1 72 ? -38.564 18.940 20.474 1.00 75.62 72 PRO A C 1
ATOM 586 O O . PRO A 1 72 ? -39.782 19.051 20.397 1.00 75.62 72 PRO A O 1
ATOM 589 N N . ASN A 1 73 ? -37.948 17.774 20.265 1.00 73.00 73 ASN A N 1
ATOM 590 C CA . ASN A 1 73 ? -38.629 16.514 19.955 1.00 73.00 73 ASN A CA 1
ATOM 591 C C . ASN A 1 73 ? -39.173 15.782 21.200 1.00 73.00 73 ASN A C 1
ATOM 593 O O . ASN A 1 73 ? -39.622 14.644 21.089 1.00 73.00 73 ASN A O 1
ATOM 597 N N . GLY A 1 74 ? -39.117 16.413 22.378 1.00 80.00 74 GLY A N 1
ATOM 598 C CA . GLY A 1 74 ? -39.676 15.887 23.624 1.00 80.00 74 GLY A CA 1
ATOM 599 C C . GLY A 1 74 ? -38.684 15.139 24.517 1.00 80.00 74 GLY A C 1
ATOM 600 O O . GLY A 1 74 ? -39.061 14.764 25.626 1.00 80.00 74 GLY A O 1
ATOM 601 N N . LEU A 1 75 ? -37.428 14.955 24.093 1.00 81.00 75 LEU A N 1
ATOM 602 C CA . LEU A 1 75 ? -36.394 14.375 24.954 1.00 81.00 75 LEU A CA 1
ATOM 603 C C . LEU A 1 75 ? -35.989 15.362 26.058 1.00 81.00 75 LEU A C 1
ATOM 605 O O . LEU A 1 75 ? -35.813 16.555 25.800 1.00 81.00 75 LEU A O 1
ATOM 609 N N . LYS A 1 76 ? -35.838 14.869 27.289 1.00 89.25 76 LYS A N 1
ATOM 610 C CA . LYS A 1 76 ? -35.620 15.707 28.479 1.00 89.25 76 LYS A CA 1
ATOM 611 C C . LYS A 1 76 ? -34.197 15.632 29.012 1.00 89.25 76 LYS A C 1
ATOM 613 O O . LYS A 1 76 ? -33.547 14.589 28.933 1.00 89.25 76 LYS A O 1
ATOM 618 N N . LYS A 1 77 ? -33.731 16.724 29.621 1.00 89.81 77 LYS A N 1
ATOM 619 C CA . LYS A 1 77 ? -32.462 16.755 30.354 1.00 89.81 77 LYS A CA 1
ATOM 620 C C . LYS A 1 77 ? -32.416 15.632 31.401 1.00 89.81 77 LYS A C 1
ATOM 622 O O . LYS A 1 77 ? -33.391 15.392 32.108 1.00 89.81 77 LYS A O 1
ATOM 627 N N . GLY A 1 78 ? -31.277 14.948 31.498 1.00 87.56 78 GLY A N 1
ATOM 628 C CA . GLY A 1 78 ? -31.053 13.811 32.396 1.00 87.56 78 GLY A CA 1
ATOM 629 C C . GLY A 1 78 ? -31.545 12.465 31.853 1.00 87.56 78 GLY A C 1
ATOM 630 O O . GLY A 1 78 ? -31.221 11.422 32.420 1.00 87.56 78 GLY A O 1
ATOM 631 N N . GLN A 1 79 ? -32.286 12.447 30.740 1.00 86.81 79 GLN A N 1
ATOM 632 C CA . GLN A 1 79 ? -32.705 11.204 30.099 1.00 86.81 79 GLN A CA 1
ATOM 633 C C . GLN A 1 79 ? -31.494 10.464 29.519 1.00 86.81 79 GLN A C 1
ATOM 635 O O . GLN A 1 79 ? -30.606 11.065 28.907 1.00 86.81 79 GLN A O 1
ATOM 640 N N . ARG A 1 80 ? -31.474 9.140 29.698 1.00 86.25 80 ARG A N 1
ATOM 641 C CA . ARG A 1 80 ? -30.469 8.261 29.099 1.00 86.25 80 ARG A CA 1
ATOM 642 C C . ARG A 1 80 ? -30.900 7.853 27.695 1.00 86.25 80 ARG A C 1
ATOM 644 O O . ARG A 1 80 ? -32.039 7.444 27.480 1.00 86.25 80 ARG A O 1
ATOM 651 N N . LEU A 1 81 ? -29.965 7.949 26.764 1.00 73.38 81 LEU A N 1
ATOM 652 C CA . LEU A 1 81 ? -30.119 7.582 25.369 1.00 73.38 81 LEU A CA 1
ATOM 653 C C . LEU A 1 81 ? -29.153 6.445 25.047 1.00 73.38 81 LEU A C 1
ATOM 655 O O . LEU A 1 81 ? -27.964 6.550 25.346 1.00 73.38 81 LEU A O 1
ATOM 659 N N . GLU A 1 82 ? -29.659 5.390 24.416 1.00 78.81 82 GLU A N 1
ATOM 660 C CA . GLU A 1 82 ? -28.852 4.289 23.891 1.00 78.81 82 GLU A CA 1
ATOM 661 C C . GLU A 1 82 ? -29.180 4.089 22.416 1.00 78.81 82 GLU A C 1
ATOM 663 O O . GLU A 1 82 ? -30.345 3.984 22.033 1.00 78.81 82 GLU A O 1
ATOM 668 N N . LEU A 1 83 ? -28.149 4.093 21.576 1.00 72.00 83 LEU A N 1
ATOM 669 C CA . LEU A 1 83 ? -28.274 4.016 20.127 1.00 72.00 83 LEU A CA 1
ATOM 670 C C . LEU A 1 83 ? -27.257 3.030 19.567 1.00 72.00 83 LEU A C 1
ATOM 672 O O . LEU A 1 83 ? -26.120 2.947 20.033 1.00 72.00 83 LEU A O 1
ATOM 676 N N . LYS A 1 84 ? -27.665 2.330 18.512 1.00 75.81 84 LYS A N 1
ATOM 677 C CA . LYS A 1 84 ? -26.768 1.550 17.662 1.00 75.81 84 LYS A CA 1
ATOM 678 C C . LYS A 1 84 ? -26.631 2.270 16.336 1.00 75.81 84 LYS A C 1
ATOM 680 O O . LYS A 1 84 ? -27.630 2.682 15.752 1.00 75.81 84 LYS A O 1
ATOM 685 N N . GLY A 1 85 ? -25.396 2.452 15.897 1.00 72.25 85 GLY A N 1
ATOM 686 C CA . GLY A 1 85 ? -25.084 3.192 14.685 1.00 72.25 85 GLY A CA 1
ATOM 687 C C . GLY A 1 85 ? -23.946 2.556 13.909 1.00 72.25 85 GLY A C 1
ATOM 688 O O . GLY A 1 85 ? -23.240 1.674 14.397 1.00 72.25 85 GLY A O 1
ATOM 689 N N . LYS A 1 86 ? -23.770 3.041 12.685 1.00 74.69 86 LYS A N 1
ATOM 690 C CA . LYS A 1 86 ? -22.702 2.630 11.784 1.00 74.69 86 LYS A CA 1
ATOM 691 C C . LYS A 1 86 ? -22.023 3.876 11.236 1.00 74.69 86 LYS A C 1
ATOM 693 O O . LYS A 1 86 ? -22.693 4.736 10.670 1.00 74.69 86 LYS A O 1
ATOM 698 N N . SER A 1 87 ? -20.712 3.961 11.396 1.00 71.31 87 SER A N 1
ATOM 699 C CA . SER A 1 87 ? -19.877 4.984 10.769 1.00 71.31 87 SER A CA 1
ATOM 700 C C . SER A 1 87 ? -19.196 4.368 9.557 1.00 71.31 87 SER A C 1
ATOM 702 O O . SER A 1 87 ? -18.509 3.358 9.690 1.00 71.31 87 SER A O 1
ATOM 704 N N . ILE A 1 88 ? -19.397 4.954 8.379 1.00 74.62 88 ILE A N 1
ATOM 705 C CA . ILE A 1 88 ? -18.781 4.490 7.133 1.00 74.62 88 ILE A CA 1
ATOM 706 C C . ILE A 1 88 ? -17.764 5.537 6.701 1.00 74.62 88 ILE A C 1
ATOM 708 O O . ILE A 1 88 ? -18.119 6.685 6.439 1.00 74.62 88 ILE A O 1
ATOM 712 N N . PHE A 1 89 ? -16.506 5.130 6.631 1.00 70.31 89 PHE A N 1
ATOM 713 C CA . PHE A 1 89 ? -15.418 5.918 6.075 1.00 70.31 89 PHE A CA 1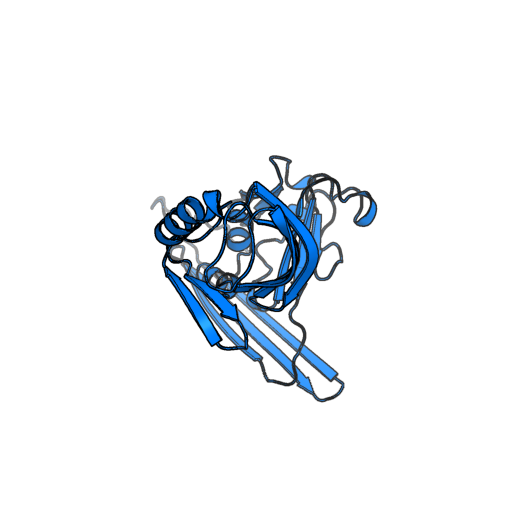
ATOM 714 C C . PHE A 1 89 ? -15.194 5.434 4.654 1.00 70.31 89 PHE A C 1
ATOM 716 O O . PHE A 1 89 ? -14.909 4.257 4.460 1.00 70.31 89 PHE A O 1
ATOM 723 N N . VAL A 1 90 ? -15.369 6.320 3.679 1.00 67.69 90 VAL A N 1
ATOM 724 C CA . VAL A 1 90 ? -15.067 6.045 2.274 1.00 67.69 90 VAL A CA 1
ATOM 725 C C . VAL A 1 90 ? -13.756 6.742 1.965 1.00 67.69 90 VAL A C 1
ATOM 727 O O . VAL A 1 90 ? -13.650 7.960 2.110 1.00 67.69 90 VAL A O 1
ATOM 730 N N . PHE A 1 91 ? -12.764 5.964 1.579 1.00 64.56 91 PHE A N 1
ATOM 731 C CA . PHE A 1 91 ? -11.485 6.453 1.104 1.00 64.56 91 PHE A CA 1
ATOM 732 C C . PHE A 1 91 ? -11.598 6.562 -0.414 1.00 64.56 91 PHE A C 1
ATOM 734 O O . PHE A 1 91 ? -12.128 5.658 -1.050 1.00 64.56 91 PHE A O 1
ATOM 741 N N . LYS A 1 92 ? -11.148 7.662 -1.024 1.00 61.66 92 LYS A N 1
ATOM 742 C CA . LYS A 1 92 ? -11.041 7.708 -2.488 1.00 61.66 92 LYS A CA 1
ATOM 743 C C . LYS A 1 92 ? -9.969 6.697 -2.903 1.00 61.66 92 LYS A C 1
ATOM 745 O O . LYS A 1 92 ? -8.776 6.952 -2.775 1.00 61.66 92 LYS A O 1
ATOM 750 N N . GLY A 1 93 ? -10.419 5.519 -3.318 1.00 50.06 93 GLY A N 1
ATOM 751 C CA . GLY A 1 93 ? -9.578 4.402 -3.715 1.00 50.06 93 GLY A CA 1
ATOM 752 C C . GLY A 1 93 ? -9.004 4.594 -5.110 1.00 50.06 93 GLY A C 1
ATOM 753 O O . GLY A 1 93 ? -9.475 3.969 -6.047 1.00 50.06 93 GLY A O 1
ATOM 754 N N . GLU A 1 94 ? -7.969 5.416 -5.236 1.00 54.62 94 GLU A N 1
ATOM 755 C CA . GLU A 1 94 ? -7.028 5.342 -6.363 1.00 54.62 94 GLU A CA 1
ATOM 756 C C . GLU A 1 94 ? -5.576 5.283 -5.881 1.00 54.62 94 GLU A C 1
ATOM 758 O O . GLU A 1 94 ? -4.672 5.238 -6.691 1.00 54.62 94 GLU A O 1
ATOM 763 N N . GLU A 1 95 ? -5.301 5.178 -4.581 1.00 55.19 95 GLU A N 1
ATOM 764 C CA . GLU A 1 95 ? -3.933 5.337 -4.076 1.00 55.19 95 GLU A CA 1
ATOM 765 C C . GLU A 1 95 ? -2.953 4.266 -4.605 1.00 55.19 95 GLU A C 1
ATOM 767 O O . GLU A 1 95 ? -1.823 4.587 -4.959 1.00 55.19 95 GLU A O 1
ATOM 772 N N . LEU A 1 96 ? -3.368 2.996 -4.734 1.00 54.31 96 LEU A N 1
ATOM 773 C CA . LEU A 1 96 ? -2.516 1.947 -5.320 1.00 54.31 96 LEU A CA 1
ATOM 774 C C . LEU A 1 96 ? -2.373 2.076 -6.844 1.00 54.31 96 LEU A C 1
ATOM 776 O O . LEU A 1 96 ? -1.301 1.794 -7.381 1.00 54.31 96 LEU A O 1
ATOM 780 N N . GLU A 1 97 ? -3.432 2.482 -7.548 1.00 58.16 97 GLU A N 1
ATOM 781 C CA . GLU A 1 97 ? -3.402 2.628 -9.007 1.00 58.16 97 GLU A CA 1
ATOM 782 C C . GLU A 1 97 ? -2.671 3.904 -9.436 1.00 58.16 97 GLU A C 1
ATOM 784 O O . GLU A 1 97 ? -1.841 3.855 -10.339 1.00 58.16 97 GLU A O 1
ATOM 789 N N . GLU A 1 98 ? -2.917 5.017 -8.752 1.00 57.44 98 GLU A N 1
ATOM 790 C CA . GLU A 1 98 ? -2.257 6.308 -8.921 1.00 57.44 98 GLU A CA 1
ATOM 791 C C . GLU A 1 98 ? -0.765 6.182 -8.611 1.00 57.44 98 GLU A C 1
ATOM 793 O O . GLU A 1 98 ? 0.065 6.518 -9.452 1.00 57.44 98 GLU A O 1
ATOM 798 N N . LYS A 1 99 ? -0.383 5.573 -7.481 1.00 57.47 99 LYS A N 1
ATOM 799 C CA . LYS A 1 99 ? 1.039 5.361 -7.151 1.00 57.47 99 LYS A CA 1
ATOM 800 C C . LYS A 1 99 ? 1.706 4.310 -8.028 1.00 57.47 99 LYS A C 1
ATOM 802 O O . LYS A 1 99 ? 2.866 4.482 -8.406 1.00 57.47 99 LYS A O 1
ATOM 807 N N . GLY A 1 100 ? 0.975 3.258 -8.401 1.00 52.50 100 GLY A N 1
ATOM 808 C CA . GLY A 1 100 ? 1.404 2.311 -9.430 1.00 52.50 100 GLY A CA 1
ATOM 809 C C . GLY A 1 100 ? 1.637 2.990 -10.783 1.00 52.50 100 GLY A C 1
ATOM 810 O O . GLY A 1 100 ? 2.500 2.542 -11.538 1.00 52.50 100 GLY A O 1
ATOM 811 N N . ASN A 1 101 ? 0.932 4.096 -11.055 1.00 53.69 101 ASN A N 1
ATOM 812 C CA . ASN A 1 101 ? 1.131 4.940 -12.228 1.00 53.69 101 ASN A CA 1
ATOM 813 C C . ASN A 1 101 ? 2.253 5.985 -12.071 1.00 53.69 101 ASN A C 1
ATOM 815 O O . ASN A 1 101 ? 2.867 6.348 -13.071 1.00 53.69 101 ASN A O 1
ATOM 819 N N . MET A 1 102 ? 2.561 6.448 -10.851 1.00 54.09 102 MET A N 1
ATOM 820 C CA . MET A 1 102 ? 3.632 7.426 -10.584 1.00 54.09 102 MET A CA 1
ATOM 821 C C . MET A 1 102 ? 5.042 6.831 -10.712 1.00 54.09 102 MET A C 1
ATOM 823 O O . MET A 1 102 ? 5.955 7.523 -11.166 1.00 54.09 102 MET A O 1
ATOM 827 N N . LYS A 1 103 ? 5.235 5.561 -10.327 1.00 56.66 103 LYS A N 1
ATOM 828 C CA . LYS A 1 103 ? 6.453 4.781 -10.608 1.00 56.66 103 LYS A CA 1
ATOM 829 C C . LYS A 1 103 ? 6.119 3.310 -10.845 1.00 56.66 103 LYS A C 1
ATOM 831 O O . LYS A 1 103 ? 6.023 2.516 -9.909 1.00 56.66 103 LYS A O 1
ATOM 836 N N . ALA A 1 104 ? 6.010 2.946 -12.118 1.00 50.28 104 ALA A N 1
ATOM 837 C CA . ALA A 1 104 ? 5.906 1.560 -12.555 1.00 50.28 104 ALA A CA 1
ATOM 838 C C . ALA A 1 104 ? 6.988 0.689 -11.919 1.00 50.28 104 ALA A C 1
ATOM 840 O O . ALA A 1 104 ? 8.171 1.002 -12.024 1.00 50.28 104 ALA A O 1
ATOM 841 N N . GLY A 1 105 ? 6.605 -0.427 -11.309 1.00 53.81 105 GLY A N 1
ATOM 842 C CA . GLY A 1 105 ? 7.577 -1.421 -10.853 1.00 53.81 105 GLY A CA 1
ATOM 843 C C . GLY A 1 105 ? 8.151 -1.205 -9.452 1.00 53.81 105 GLY A C 1
ATOM 844 O O . GLY A 1 105 ? 8.831 -2.105 -8.969 1.00 53.81 105 GLY A O 1
ATOM 845 N N . ASP A 1 106 ? 7.867 -0.085 -8.771 1.00 65.44 106 ASP A N 1
ATOM 846 C CA . ASP A 1 106 ? 8.468 0.197 -7.461 1.00 65.44 106 ASP A CA 1
ATOM 847 C C . ASP A 1 106 ? 7.436 0.313 -6.327 1.00 65.44 106 ASP A C 1
ATOM 849 O O . ASP A 1 106 ? 6.803 1.348 -6.107 1.00 65.44 106 ASP A O 1
ATOM 853 N N . ILE A 1 107 ? 7.320 -0.753 -5.530 1.00 67.00 107 ILE A N 1
ATOM 854 C CA . ILE A 1 107 ? 6.494 -0.780 -4.314 1.00 67.00 107 ILE A CA 1
ATOM 855 C C . ILE A 1 107 ? 6.998 0.173 -3.218 1.00 67.00 107 ILE A C 1
ATOM 857 O O . ILE A 1 107 ? 6.279 0.460 -2.258 1.00 67.00 107 ILE A O 1
ATOM 861 N N . ARG A 1 108 ? 8.224 0.706 -3.323 1.00 66.12 108 ARG A N 1
ATOM 862 C CA . ARG A 1 108 ? 8.790 1.597 -2.301 1.00 66.12 108 ARG A CA 1
ATOM 863 C C . ARG A 1 108 ? 7.951 2.841 -2.085 1.00 66.12 108 ARG A C 1
ATOM 865 O O . ARG A 1 108 ? 7.864 3.276 -0.942 1.00 66.12 108 ARG A O 1
ATOM 872 N N . MET A 1 109 ? 7.338 3.376 -3.140 1.00 65.06 109 MET A N 1
ATOM 873 C CA . MET A 1 109 ? 6.486 4.562 -3.044 1.00 65.06 109 MET A CA 1
ATOM 874 C C . MET A 1 109 ? 5.217 4.277 -2.231 1.00 65.06 109 MET A C 1
ATOM 876 O O . MET A 1 109 ? 4.855 5.064 -1.361 1.00 65.06 109 MET A O 1
ATOM 880 N N . LEU A 1 110 ? 4.618 3.093 -2.420 1.00 65.75 110 LEU A N 1
ATOM 881 C CA . LEU A 1 110 ? 3.486 2.622 -1.613 1.00 65.75 110 LEU A CA 1
ATOM 882 C C . LEU A 1 110 ? 3.850 2.526 -0.127 1.00 65.75 110 LEU A C 1
ATOM 884 O O . LEU A 1 110 ? 3.066 2.887 0.745 1.00 65.75 110 LEU A O 1
ATOM 888 N N . LEU A 1 111 ? 5.061 2.054 0.162 1.00 68.62 111 LEU A N 1
ATOM 889 C CA . LEU A 1 111 ? 5.516 1.790 1.524 1.00 68.62 111 LEU A CA 1
ATOM 890 C C . LEU A 1 111 ? 6.045 3.034 2.243 1.00 68.62 111 LEU A C 1
ATOM 892 O O . LEU A 1 111 ? 5.868 3.147 3.454 1.00 68.62 111 LEU A O 1
ATOM 896 N N . SER A 1 112 ? 6.689 3.961 1.529 1.00 67.56 112 SER A N 1
ATOM 897 C CA . SER A 1 112 ? 7.304 5.161 2.114 1.00 67.56 112 SER A CA 1
ATOM 898 C C . SER A 1 112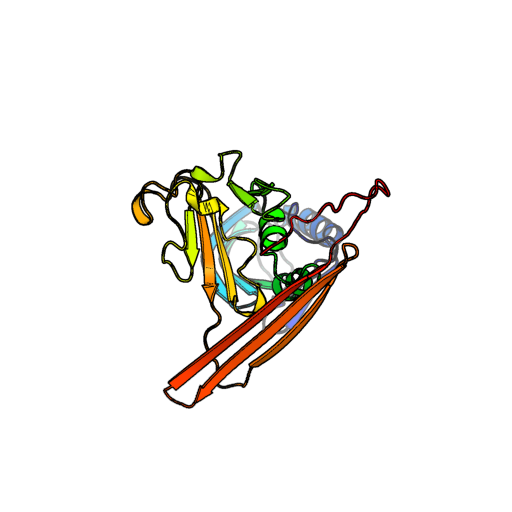 ? 6.303 6.172 2.659 1.00 67.56 112 SER A C 1
ATOM 900 O O . SER A 1 112 ? 6.683 7.029 3.450 1.00 67.56 112 SER A O 1
ATOM 902 N N . GLU A 1 113 ? 5.040 6.084 2.251 1.00 65.88 113 GLU A N 1
ATOM 903 C CA . GLU A 1 113 ? 3.984 6.978 2.732 1.00 65.88 113 GLU A CA 1
ATOM 904 C C . GLU A 1 113 ? 3.318 6.480 4.020 1.00 65.88 113 GLU A C 1
ATOM 906 O O . GLU A 1 113 ? 2.664 7.246 4.728 1.00 65.88 113 GLU A O 1
ATOM 911 N N . SER A 1 114 ? 3.537 5.217 4.399 1.00 65.94 114 SER A N 1
ATOM 912 C CA . SER A 1 114 ? 3.066 4.727 5.690 1.00 65.94 114 SER A CA 1
ATOM 913 C C . SER A 1 114 ? 3.946 5.258 6.821 1.00 65.94 114 SER A C 1
ATOM 915 O O . SER A 1 114 ? 5.172 5.128 6.824 1.00 65.94 114 SER A O 1
ATOM 917 N N . THR A 1 115 ? 3.307 5.817 7.845 1.00 70.44 115 THR A N 1
ATOM 918 C CA . THR A 1 115 ? 3.992 6.392 9.008 1.00 70.44 115 THR A CA 1
ATOM 919 C C . THR A 1 115 ? 4.947 5.400 9.679 1.00 70.44 115 THR A C 1
ATOM 921 O O . THR A 1 115 ? 4.587 4.262 9.988 1.00 70.44 115 THR A O 1
ATOM 924 N N . GLY A 1 116 ? 6.180 5.830 9.950 1.00 68.94 116 GLY A N 1
ATOM 925 C CA . GLY A 1 116 ? 7.186 4.981 10.596 1.00 68.94 116 GLY A CA 1
ATOM 926 C C . GLY A 1 116 ? 7.778 3.903 9.685 1.00 68.94 116 GLY A C 1
ATOM 927 O O . GLY A 1 116 ? 8.430 2.993 10.194 1.00 68.94 116 GLY A O 1
ATOM 928 N N . ILE A 1 117 ? 7.573 3.993 8.369 1.00 75.62 117 ILE A N 1
ATOM 929 C CA . ILE A 1 117 ? 8.234 3.151 7.372 1.00 75.62 117 ILE A CA 1
ATOM 930 C C . ILE A 1 117 ? 9.177 4.010 6.548 1.00 75.62 117 ILE A C 1
ATOM 932 O O . ILE A 1 117 ? 8.849 5.124 6.152 1.00 75.62 117 ILE A O 1
ATOM 936 N N . GLN A 1 118 ? 10.375 3.496 6.302 1.00 79.81 118 GLN A N 1
ATOM 937 C CA . GLN A 1 118 ? 11.360 4.156 5.459 1.00 79.81 118 GLN A CA 1
ATOM 938 C C . GLN A 1 118 ? 11.937 3.147 4.482 1.00 79.81 118 GLN A C 1
ATOM 940 O O . GLN A 1 118 ? 12.311 2.041 4.870 1.00 79.81 118 GLN A O 1
ATOM 945 N N . THR A 1 119 ? 12.047 3.536 3.215 1.00 78.44 119 THR A N 1
ATOM 946 C CA . THR A 1 119 ? 12.766 2.729 2.229 1.00 78.44 119 THR A CA 1
ATOM 947 C C . THR A 1 119 ? 14.185 3.256 2.112 1.00 78.44 119 THR A C 1
ATOM 949 O O . THR A 1 119 ? 14.411 4.436 1.850 1.00 78.44 119 THR A O 1
ATOM 952 N N . GLN A 1 120 ? 15.161 2.386 2.337 1.00 77.69 120 GLN A N 1
ATOM 953 C CA . GLN A 1 120 ? 16.568 2.727 2.223 1.00 77.69 120 GLN A CA 1
ATOM 954 C C . GLN A 1 120 ? 17.148 2.007 1.019 1.00 77.69 120 GLN A C 1
ATOM 956 O O . GLN A 1 120 ? 17.145 0.782 0.962 1.00 77.69 120 GLN A O 1
ATOM 961 N N . GLN A 1 121 ? 17.679 2.758 0.061 1.00 76.69 121 GLN A N 1
ATOM 962 C CA . GLN A 1 121 ? 18.420 2.155 -1.037 1.00 76.69 121 GLN A CA 1
ATOM 963 C C . GLN A 1 121 ? 19.731 1.572 -0.502 1.00 76.69 121 GLN A C 1
ATOM 965 O O . GLN A 1 121 ? 20.527 2.283 0.108 1.00 76.69 121 GLN A O 1
ATOM 970 N N . THR A 1 122 ? 19.933 0.274 -0.702 1.00 73.44 122 THR A N 1
ATOM 971 C CA . THR A 1 122 ? 21.136 -0.447 -0.265 1.00 73.44 122 THR A CA 1
ATOM 972 C C . THR A 1 122 ? 22.184 -0.511 -1.370 1.00 73.44 122 THR A C 1
ATOM 974 O O . THR A 1 122 ? 23.369 -0.642 -1.079 1.00 73.44 122 THR A O 1
ATOM 977 N N . SER A 1 123 ? 21.776 -0.374 -2.636 1.00 70.75 123 SER A N 1
ATOM 978 C CA . SER A 1 123 ? 22.688 -0.296 -3.776 1.00 70.75 123 SER A CA 1
ATOM 979 C C . SER A 1 123 ? 22.098 0.552 -4.902 1.00 70.75 123 SER A C 1
ATOM 981 O O . SER A 1 123 ? 20.968 0.343 -5.341 1.00 70.75 123 SER A O 1
ATOM 983 N N . ALA A 1 124 ? 22.884 1.513 -5.388 1.00 67.12 124 ALA A N 1
ATOM 984 C CA . ALA A 1 124 ? 22.522 2.332 -6.544 1.00 67.12 124 ALA A CA 1
ATOM 985 C C . ALA A 1 124 ? 22.598 1.547 -7.860 1.00 67.12 124 ALA A C 1
ATOM 987 O O . ALA A 1 124 ? 21.759 1.719 -8.735 1.00 67.12 124 ALA A O 1
ATOM 988 N N . THR A 1 125 ? 23.571 0.642 -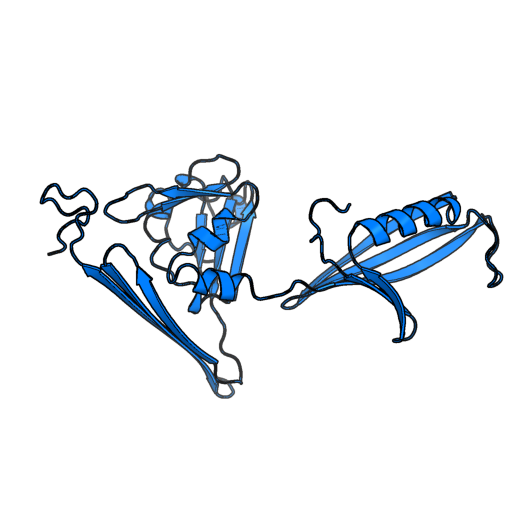7.964 1.00 65.00 125 THR A N 1
ATOM 989 C CA . THR A 1 125 ? 23.899 -0.101 -9.186 1.00 65.00 125 THR A CA 1
ATOM 990 C C . THR A 1 125 ? 22.961 -1.274 -9.449 1.00 65.00 125 THR A C 1
ATOM 992 O O . THR A 1 125 ? 22.573 -1.502 -10.587 1.00 65.00 125 THR A O 1
ATOM 995 N N . SER A 1 126 ? 22.573 -2.005 -8.400 1.00 64.50 126 SER A N 1
ATOM 996 C CA . SER A 1 126 ? 21.587 -3.099 -8.483 1.00 64.50 126 SER A CA 1
ATOM 997 C C . SER A 1 126 ? 20.162 -2.638 -8.179 1.00 64.50 126 SER A C 1
ATOM 999 O O . SER A 1 126 ? 19.242 -3.447 -8.136 1.00 64.50 126 SER A O 1
ATOM 1001 N N . ALA A 1 127 ? 20.001 -1.340 -7.907 1.00 65.38 127 ALA A N 1
ATOM 1002 C CA . ALA A 1 127 ? 18.768 -0.703 -7.476 1.00 65.38 127 ALA A CA 1
ATOM 1003 C C . ALA A 1 127 ? 18.133 -1.309 -6.199 1.00 65.38 127 ALA A C 1
ATOM 1005 O O . ALA A 1 127 ? 17.055 -0.888 -5.803 1.00 65.38 127 ALA A O 1
ATOM 1006 N N . ASN A 1 128 ? 18.818 -2.217 -5.492 1.00 72.50 128 ASN A N 1
ATOM 1007 C CA . ASN A 1 128 ? 18.325 -2.857 -4.273 1.00 72.50 128 ASN A CA 1
ATOM 1008 C C . ASN A 1 128 ? 17.952 -1.853 -3.173 1.00 72.50 128 ASN A C 1
ATOM 1010 O O . ASN A 1 128 ? 18.612 -0.826 -2.971 1.00 72.50 128 ASN A O 1
ATOM 1014 N N . ALA A 1 129 ? 16.912 -2.192 -2.415 1.00 74.38 129 ALA A N 1
ATOM 1015 C CA . ALA A 1 129 ? 16.411 -1.391 -1.310 1.00 74.38 129 ALA A CA 1
ATOM 1016 C C . ALA A 1 129 ? 15.939 -2.277 -0.157 1.00 74.38 129 ALA A C 1
ATOM 1018 O O . ALA A 1 129 ? 15.501 -3.403 -0.361 1.00 74.38 129 ALA A O 1
ATOM 1019 N N . SER A 1 130 ? 16.004 -1.752 1.060 1.00 78.62 130 SER A N 1
ATOM 1020 C CA . SER A 1 130 ? 15.492 -2.378 2.273 1.00 78.62 130 SER A CA 1
ATOM 1021 C C . SER A 1 130 ? 14.381 -1.527 2.892 1.00 78.62 130 SER A C 1
ATOM 1023 O O . SER A 1 130 ? 14.332 -0.308 2.706 1.00 78.62 130 SER A O 1
ATOM 1025 N N . ILE A 1 131 ? 13.469 -2.170 3.626 1.00 78.50 131 ILE A N 1
ATOM 1026 C CA . ILE A 1 131 ? 12.373 -1.498 4.335 1.00 78.50 131 ILE A CA 1
ATOM 1027 C C . ILE A 1 131 ? 12.694 -1.470 5.821 1.00 78.50 131 ILE A C 1
ATOM 1029 O O . ILE A 1 131 ? 12.784 -2.513 6.468 1.00 78.50 131 ILE A O 1
ATOM 1033 N N . ARG A 1 132 ? 12.821 -0.269 6.371 1.00 80.75 132 ARG A N 1
ATOM 1034 C CA . ARG A 1 132 ? 12.947 -0.029 7.806 1.00 80.75 132 ARG A CA 1
ATOM 1035 C C . ARG A 1 132 ? 11.574 0.258 8.390 1.00 80.75 132 ARG A C 1
ATOM 1037 O O . ARG A 1 132 ? 10.837 1.080 7.850 1.00 80.75 132 ARG A O 1
ATOM 1044 N N . ILE A 1 133 ? 11.262 -0.374 9.515 1.00 77.44 133 ILE A N 1
ATOM 1045 C CA . ILE A 1 133 ? 10.032 -0.135 10.276 1.00 77.44 133 ILE A CA 1
ATOM 1046 C C . ILE A 1 133 ? 10.436 0.379 11.655 1.00 77.44 133 ILE A C 1
ATOM 1048 O O . ILE A 1 133 ? 11.261 -0.229 12.331 1.00 77.44 133 ILE A O 1
ATOM 1052 N N . GLN A 1 134 ? 9.882 1.521 12.067 1.00 77.81 134 GLN A N 1
ATOM 1053 C CA . GLN A 1 134 ? 10.147 2.157 13.366 1.00 77.81 134 GLN A CA 1
ATOM 1054 C C . GLN A 1 134 ? 11.648 2.401 13.632 1.00 77.81 134 GLN A C 1
ATOM 1056 O O . GLN A 1 134 ? 12.121 2.307 14.760 1.00 77.81 134 GLN A O 1
ATOM 1061 N N . GLY A 1 135 ? 12.419 2.687 12.576 1.00 77.56 135 GLY A N 1
ATOM 1062 C CA . GLY A 1 135 ? 13.861 2.948 12.663 1.00 77.56 135 GLY A CA 1
ATOM 1063 C C . GLY A 1 135 ? 14.752 1.704 12.763 1.00 77.56 135 GLY A C 1
ATOM 1064 O O . GLY A 1 135 ? 15.975 1.843 12.736 1.00 77.56 135 GLY A O 1
ATOM 1065 N N . LEU A 1 136 ? 14.180 0.498 12.824 1.00 76.62 136 LEU A N 1
ATOM 1066 C CA . LEU A 1 136 ? 14.943 -0.751 12.817 1.00 76.62 136 LEU A CA 1
ATOM 1067 C C . LEU A 1 136 ? 15.440 -1.091 11.406 1.00 76.62 136 LEU A C 1
ATOM 1069 O O . LEU A 1 136 ? 14.761 -0.832 10.412 1.00 76.62 136 LEU A O 1
ATOM 1073 N N . ASP A 1 137 ? 16.643 -1.667 11.330 1.00 78.56 137 ASP A N 1
ATOM 1074 C CA . ASP A 1 137 ? 17.288 -2.051 10.070 1.00 78.56 137 ASP A CA 1
ATOM 1075 C C . ASP A 1 137 ? 16.437 -3.048 9.269 1.00 78.56 137 ASP A C 1
ATOM 1077 O O . ASP A 1 137 ? 15.779 -3.915 9.842 1.00 78.56 137 ASP A O 1
ATOM 1081 N N . GLY A 1 138 ? 16.489 -2.965 7.938 1.00 75.94 138 GLY A N 1
ATOM 1082 C CA . GLY A 1 138 ? 15.652 -3.800 7.076 1.00 75.94 138 GLY A CA 1
ATOM 1083 C C . GLY A 1 138 ? 15.931 -5.301 7.161 1.00 75.94 138 GLY A C 1
ATOM 1084 O O . GLY A 1 138 ? 15.069 -6.086 6.779 1.00 75.94 138 GLY A O 1
ATOM 1085 N N . ARG A 1 139 ? 17.067 -5.728 7.735 1.00 75.44 139 ARG A N 1
ATOM 1086 C CA . ARG A 1 139 ? 17.302 -7.144 8.084 1.00 75.44 139 ARG A CA 1
ATOM 1087 C C . ARG A 1 139 ? 16.321 -7.700 9.123 1.00 75.44 139 ARG A C 1
ATOM 1089 O O . ARG A 1 139 ? 16.243 -8.912 9.287 1.00 75.44 139 ARG A O 1
ATOM 1096 N N . TYR A 1 140 ? 15.643 -6.821 9.861 1.00 78.38 140 TYR A N 1
ATOM 1097 C CA . TYR A 1 140 ? 14.658 -7.157 10.889 1.00 78.38 140 TYR A CA 1
ATOM 1098 C C . TYR A 1 140 ? 13.214 -7.051 10.386 1.00 78.38 140 TYR A C 1
ATOM 1100 O O . TYR A 1 140 ? 12.286 -7.211 11.180 1.00 78.38 140 TYR A O 1
ATOM 1108 N N . THR A 1 141 ? 13.028 -6.754 9.099 1.00 78.81 141 THR A N 1
ATOM 1109 C CA . THR A 1 141 ? 11.724 -6.695 8.441 1.00 78.81 141 THR A CA 1
ATOM 1110 C C . THR A 1 141 ? 11.568 -7.915 7.543 1.00 78.81 141 THR A C 1
ATOM 1112 O O . THR A 1 141 ? 12.377 -8.149 6.641 1.00 78.81 141 THR A O 1
ATOM 1115 N N . GLN A 1 142 ? 10.498 -8.675 7.753 1.00 79.38 142 GLN A N 1
ATOM 1116 C CA . GLN A 1 142 ? 10.170 -9.822 6.914 1.00 79.38 142 GLN A CA 1
ATOM 1117 C C . GLN A 1 142 ? 9.270 -9.385 5.755 1.00 79.38 142 GLN A C 1
ATOM 1119 O O . GLN A 1 142 ? 8.309 -8.648 5.962 1.00 79.38 142 GLN A O 1
ATOM 1124 N N . ILE A 1 143 ? 9.546 -9.855 4.539 1.00 80.50 143 ILE A N 1
ATOM 1125 C CA . ILE A 1 143 ? 8.655 -9.631 3.393 1.00 80.50 143 ILE A CA 1
ATOM 1126 C C . ILE A 1 143 ? 8.008 -10.955 3.019 1.00 80.50 143 ILE A C 1
ATOM 1128 O O . ILE A 1 143 ? 8.690 -11.978 2.881 1.00 80.50 143 ILE A O 1
ATOM 1132 N N . LEU A 1 144 ? 6.692 -10.920 2.870 1.00 80.31 144 LEU A N 1
ATOM 1133 C CA . LEU A 1 144 ? 5.857 -12.048 2.505 1.00 80.31 144 LEU A CA 1
ATOM 1134 C C . LEU A 1 144 ? 5.152 -11.762 1.176 1.00 80.31 144 LEU A C 1
ATOM 1136 O O . LEU A 1 144 ? 4.833 -10.611 0.884 1.00 80.31 144 LEU A O 1
ATOM 1140 N N . LYS A 1 145 ? 4.873 -12.808 0.401 1.00 83.75 145 LYS A N 1
ATOM 1141 C CA . LYS A 1 145 ? 3.885 -12.794 -0.681 1.00 83.75 145 LYS A CA 1
ATOM 1142 C C . LYS A 1 145 ? 2.844 -13.855 -0.373 1.00 83.75 145 LYS A C 1
ATOM 1144 O O . LYS A 1 145 ? 3.198 -15.006 -0.125 1.00 83.75 145 LYS A O 1
ATOM 1149 N N . ASP A 1 146 ? 1.585 -13.442 -0.316 1.00 83.25 146 ASP A N 1
ATOM 1150 C CA . ASP A 1 146 ? 0.445 -14.297 0.024 1.00 83.25 146 ASP A CA 1
ATOM 1151 C C . ASP A 1 146 ? 0.660 -15.095 1.328 1.00 83.25 146 ASP A C 1
ATOM 1153 O O . ASP A 1 146 ? 0.288 -16.261 1.442 1.00 83.25 146 ASP A O 1
ATOM 1157 N N . GLY A 1 147 ? 1.304 -14.467 2.321 1.00 83.38 147 GLY A N 1
ATOM 1158 C CA . GLY A 1 147 ? 1.614 -15.073 3.621 1.00 83.38 147 GLY A CA 1
ATOM 1159 C C . GLY A 1 147 ? 2.889 -15.925 3.670 1.00 83.38 147 GLY A C 1
ATOM 1160 O O . GLY A 1 147 ? 3.291 -16.339 4.758 1.00 83.38 147 GLY A O 1
ATOM 1161 N N . PHE A 1 148 ? 3.569 -16.146 2.543 1.00 83.50 148 PHE A N 1
ATOM 1162 C CA . PHE A 1 148 ? 4.806 -16.928 2.481 1.00 83.50 148 PHE A CA 1
ATOM 1163 C C . PHE A 1 148 ? 6.046 -16.029 2.383 1.00 83.50 148 PHE A C 1
ATOM 1165 O O . PHE A 1 148 ? 6.043 -15.079 1.600 1.00 83.50 148 PHE A O 1
ATOM 1172 N N . PRO A 1 149 ? 7.131 -16.311 3.128 1.00 78.50 149 PRO A N 1
ATOM 1173 C CA . PRO A 1 149 ? 8.388 -15.572 3.015 1.00 78.50 149 PRO A CA 1
ATOM 1174 C C . PRO A 1 149 ? 8.936 -15.542 1.584 1.00 78.50 149 PRO A C 1
ATOM 1176 O O . PRO A 1 149 ? 9.262 -16.590 1.034 1.00 78.50 149 PRO A O 1
ATOM 1179 N N . LEU A 1 150 ? 9.086 -14.345 1.000 1.00 72.19 150 LEU A N 1
ATOM 1180 C CA . LEU A 1 150 ? 9.748 -14.181 -0.305 1.00 72.19 150 LEU A CA 1
ATOM 1181 C C . LEU A 1 150 ? 11.259 -14.416 -0.197 1.00 72.19 150 LEU A C 1
ATOM 1183 O O . LEU A 1 150 ? 11.864 -15.057 -1.050 1.00 72.19 150 LEU A O 1
ATOM 1187 N N . PHE A 1 151 ? 11.860 -13.897 0.876 1.00 67.69 151 PHE A N 1
ATOM 1188 C CA . PHE A 1 151 ? 13.286 -13.994 1.175 1.00 67.69 151 PHE A CA 1
ATOM 1189 C C . PHE A 1 151 ? 13.478 -14.145 2.689 1.00 67.69 151 PHE A C 1
ATOM 1191 O O . PHE A 1 151 ? 12.642 -13.691 3.470 1.00 67.69 151 PHE A O 1
ATOM 1198 N N . ALA A 1 152 ? 14.572 -14.773 3.120 1.00 57.31 152 ALA A N 1
ATOM 1199 C CA . ALA A 1 152 ? 14.888 -14.947 4.538 1.00 57.31 152 ALA A CA 1
ATOM 1200 C C . ALA A 1 152 ? 16.152 -14.165 4.938 1.00 57.31 152 ALA A C 1
ATOM 1202 O O . ALA A 1 152 ? 17.154 -14.154 4.218 1.00 57.31 152 ALA A O 1
ATOM 1203 N N . GLY A 1 153 ? 16.123 -13.543 6.121 1.00 57.88 153 GLY A N 1
ATOM 1204 C CA . GLY A 1 153 ? 17.289 -12.902 6.739 1.00 57.88 153 GLY A CA 1
ATOM 1205 C C . GLY A 1 153 ? 17.846 -11.713 5.947 1.00 57.88 153 GLY A C 1
ATOM 1206 O O . GLY A 1 153 ? 17.114 -10.817 5.540 1.00 57.88 153 GLY A O 1
ATOM 1207 N N . ALA A 1 154 ? 19.164 -11.683 5.724 1.00 54.28 154 ALA A N 1
ATOM 1208 C CA . ALA A 1 154 ? 19.837 -10.579 5.026 1.00 54.28 154 ALA A CA 1
ATOM 1209 C C . ALA A 1 154 ? 19.406 -10.415 3.552 1.00 54.28 154 ALA A C 1
ATOM 1211 O O . ALA A 1 154 ? 19.632 -9.358 2.963 1.00 54.28 154 ALA A O 1
ATOM 1212 N N . ALA A 1 155 ? 18.767 -11.434 2.967 1.00 56.97 155 ALA A N 1
ATOM 1213 C CA . ALA A 1 155 ? 18.260 -11.399 1.599 1.00 56.97 155 ALA A CA 1
ATOM 1214 C C . ALA A 1 155 ? 16.935 -10.628 1.452 1.00 56.97 155 ALA A C 1
ATOM 1216 O O . ALA A 1 155 ? 16.533 -10.341 0.328 1.00 56.97 155 ALA A O 1
ATOM 1217 N N . SER A 1 156 ? 16.280 -10.225 2.550 1.00 56.91 156 SER A N 1
ATOM 1218 C CA . SER A 1 156 ? 15.028 -9.447 2.509 1.00 56.91 156 SER A CA 1
ATOM 1219 C C . SER A 1 156 ? 15.154 -8.101 1.776 1.00 56.91 156 SER A C 1
ATOM 1221 O O . SER A 1 156 ? 14.152 -7.527 1.375 1.00 56.91 156 SER A O 1
ATOM 1223 N N . GLY A 1 157 ? 16.368 -7.587 1.546 1.00 56.59 157 GLY A N 1
ATOM 1224 C CA . GLY A 1 157 ? 16.593 -6.381 0.736 1.00 56.59 157 GLY A CA 1
ATOM 1225 C C . GLY A 1 157 ? 16.812 -6.615 -0.768 1.00 56.59 157 GLY A C 1
ATOM 1226 O O . GLY A 1 157 ? 17.063 -5.648 -1.484 1.00 56.59 157 GLY A O 1
ATOM 1227 N N . LEU A 1 158 ? 16.793 -7.865 -1.254 1.00 55.84 158 LEU A N 1
ATOM 1228 C CA . LEU A 1 158 ? 17.306 -8.232 -2.587 1.00 55.84 158 LEU A CA 1
ATOM 1229 C C . LEU A 1 158 ? 16.251 -8.359 -3.704 1.00 55.84 158 LEU A C 1
ATOM 1231 O O . LEU A 1 158 ? 16.595 -8.794 -4.7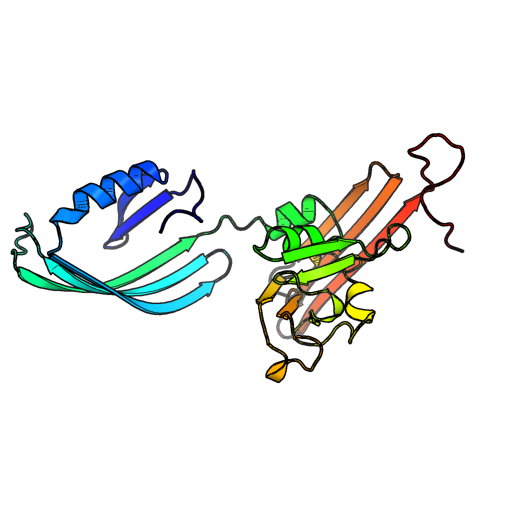96 1.00 55.84 158 LEU A O 1
ATOM 1235 N N . GLY A 1 159 ? 14.984 -7.992 -3.482 1.00 57.09 159 GLY A N 1
ATOM 1236 C CA . GLY A 1 159 ? 13.941 -8.221 -4.503 1.00 57.09 159 GLY A CA 1
ATOM 1237 C C . GLY A 1 159 ? 12.767 -7.245 -4.534 1.00 57.09 159 GLY A C 1
ATOM 1238 O O . GLY A 1 159 ? 11.842 -7.431 -5.321 1.00 57.09 159 GLY A O 1
ATOM 1239 N N . LEU A 1 160 ? 12.782 -6.192 -3.712 1.00 56.47 160 LEU A N 1
ATOM 1240 C CA . LEU A 1 160 ? 11.650 -5.261 -3.609 1.00 56.47 160 LEU A CA 1
ATOM 1241 C C . LEU A 1 160 ? 11.371 -4.476 -4.897 1.00 56.47 160 LEU A C 1
ATOM 1243 O O . LEU A 1 160 ? 10.227 -4.119 -5.145 1.00 56.47 160 LEU A O 1
ATOM 1247 N N . LEU A 1 161 ? 12.390 -4.245 -5.727 1.00 53.09 161 LEU A N 1
ATOM 1248 C CA . LEU A 1 161 ? 12.248 -3.501 -6.984 1.00 53.09 161 LEU A CA 1
ATOM 1249 C C . LEU A 1 161 ? 11.733 -4.331 -8.165 1.00 53.09 161 LEU A C 1
ATOM 1251 O O . LEU A 1 161 ? 11.596 -3.802 -9.262 1.00 53.09 161 LEU A O 1
ATOM 1255 N N . GLN A 1 162 ? 11.482 -5.627 -7.974 1.00 55.50 162 GLN A N 1
ATOM 1256 C CA . GLN A 1 162 ? 11.060 -6.513 -9.061 1.00 55.50 162 GLN A CA 1
ATOM 1257 C C . GLN A 1 162 ? 9.638 -7.046 -8.899 1.00 55.50 162 GLN A C 1
ATOM 1259 O O . GLN A 1 162 ? 9.254 -7.943 -9.643 1.00 55.50 162 GLN A O 1
ATOM 1264 N N . THR A 1 163 ? 8.850 -6.520 -7.953 1.00 59.91 163 THR A N 1
ATOM 1265 C CA . THR A 1 163 ? 7.417 -6.847 -7.857 1.00 59.91 163 THR A CA 1
ATOM 1266 C C . THR A 1 163 ? 6.601 -5.640 -8.297 1.00 59.91 163 THR A C 1
ATOM 1268 O O . THR A 1 163 ? 6.354 -4.739 -7.491 1.00 59.91 163 THR A O 1
ATOM 1271 N N . PRO A 1 164 ? 6.198 -5.574 -9.573 1.00 65.44 164 PRO A N 1
ATOM 1272 C CA . PRO A 1 164 ? 5.355 -4.493 -10.039 1.00 65.44 164 PRO A CA 1
ATOM 1273 C C . PRO A 1 164 ? 4.007 -4.561 -9.323 1.00 65.44 164 PRO A C 1
ATOM 1275 O O . PRO A 1 164 ? 3.426 -5.635 -9.252 1.00 65.44 164 PRO A O 1
ATOM 1278 N N . PRO A 1 165 ? 3.457 -3.436 -8.838 1.00 69.31 165 PRO A N 1
ATOM 1279 C CA . PRO A 1 165 ? 2.217 -3.440 -8.059 1.00 69.31 165 PRO A CA 1
ATOM 1280 C C . PRO A 1 165 ? 0.989 -3.883 -8.868 1.00 69.31 165 PRO A C 1
ATOM 1282 O O . PRO A 1 165 ? -0.098 -4.020 -8.319 1.00 69.31 165 PRO A O 1
ATOM 1285 N N . LEU A 1 166 ? 1.139 -4.092 -10.178 1.00 79.12 166 LEU A N 1
ATOM 1286 C CA . LEU A 1 166 ? 0.039 -4.377 -11.088 1.00 79.12 166 LEU A CA 1
ATOM 1287 C C . LEU A 1 166 ? -0.650 -5.722 -10.800 1.00 79.12 166 LEU A C 1
ATOM 1289 O O . LEU A 1 166 ? -1.861 -5.821 -11.014 1.00 79.12 166 LEU A O 1
ATOM 1293 N N . ASP A 1 167 ? 0.099 -6.719 -10.309 1.00 83.06 167 ASP A N 1
ATOM 1294 C CA . ASP A 1 167 ? -0.425 -8.026 -9.885 1.00 83.06 167 ASP A CA 1
ATOM 1295 C C . ASP A 1 167 ? -0.881 -8.050 -8.419 1.00 83.06 167 ASP A C 1
ATOM 1297 O O . ASP A 1 167 ? -1.444 -9.051 -7.974 1.00 83.06 167 ASP A O 1
ATOM 1301 N N . LEU A 1 168 ? -0.673 -6.964 -7.669 1.00 80.06 168 LEU A N 1
ATOM 1302 C CA . LEU A 1 168 ? -1.002 -6.881 -6.251 1.00 80.06 168 LEU A CA 1
ATOM 1303 C C . LEU A 1 168 ? -2.403 -6.308 -6.040 1.00 80.06 168 LEU A C 1
ATOM 1305 O O . LEU A 1 168 ? -2.804 -5.317 -6.649 1.00 80.06 168 LEU A O 1
ATOM 1309 N N . LYS A 1 169 ? -3.157 -6.945 -5.145 1.00 82.19 169 LYS A N 1
ATOM 1310 C CA . LYS A 1 169 ? -4.450 -6.463 -4.654 1.00 82.19 169 LYS A CA 1
ATOM 1311 C C . LYS A 1 169 ? -4.260 -5.448 -3.536 1.00 82.19 169 LYS A C 1
ATOM 1313 O O . LYS A 1 169 ? -4.927 -4.423 -3.515 1.00 82.19 169 LYS A O 1
ATOM 1318 N N . GLN A 1 170 ? -3.384 -5.768 -2.588 1.00 77.94 170 GLN A N 1
ATOM 1319 C CA . GLN A 1 170 ? -3.119 -4.934 -1.422 1.00 77.94 170 GLN A CA 1
ATOM 1320 C C . GLN A 1 170 ? -1.734 -5.224 -0.845 1.00 77.94 170 GLN A C 1
ATOM 1322 O O . GLN A 1 170 ? -1.160 -6.295 -1.047 1.00 77.94 170 GLN A O 1
ATOM 1327 N N . VAL A 1 171 ? -1.213 -4.252 -0.103 1.00 76.81 171 VAL A N 1
ATOM 1328 C CA . VAL A 1 171 ? 0.036 -4.360 0.649 1.00 76.81 171 VAL A CA 1
ATOM 1329 C C . VAL A 1 171 ? -0.303 -4.182 2.119 1.00 76.81 171 VAL A C 1
ATOM 1331 O O . VAL A 1 171 ? -0.779 -3.127 2.532 1.00 76.81 171 VAL A O 1
ATOM 1334 N N . GLU A 1 172 ? -0.077 -5.218 2.911 1.00 75.62 172 GLU A N 1
ATOM 1335 C CA . GLU A 1 172 ? -0.350 -5.213 4.343 1.00 75.62 172 GLU A CA 1
ATOM 1336 C C . GLU A 1 172 ? 0.940 -5.019 5.122 1.00 75.62 172 GLU A C 1
ATOM 1338 O O . GLU A 1 172 ? 1.997 -5.530 4.750 1.00 75.62 172 GLU A O 1
ATOM 1343 N N . ILE A 1 173 ? 0.859 -4.292 6.232 1.00 75.88 173 ILE A N 1
ATOM 1344 C CA . ILE A 1 173 ? 2.029 -3.999 7.049 1.00 75.88 173 ILE A CA 1
ATOM 1345 C C . ILE A 1 173 ? 1.681 -4.204 8.511 1.00 75.88 173 ILE A C 1
ATOM 1347 O O . ILE A 1 173 ? 0.799 -3.536 9.051 1.00 75.88 173 ILE A O 1
ATOM 1351 N N . ILE A 1 174 ? 2.435 -5.079 9.168 1.00 76.38 174 ILE A N 1
ATOM 1352 C CA . ILE A 1 174 ? 2.365 -5.277 10.613 1.00 76.38 174 ILE A CA 1
ATOM 1353 C C . ILE A 1 174 ? 3.635 -4.691 11.212 1.00 76.38 174 ILE A C 1
ATOM 1355 O O . ILE A 1 174 ? 4.743 -5.092 10.864 1.00 76.38 174 ILE A O 1
ATOM 1359 N N . LYS A 1 175 ? 3.472 -3.721 12.111 1.00 73.69 175 LYS A N 1
ATOM 1360 C CA . LYS A 1 175 ? 4.575 -3.038 12.793 1.00 73.69 175 LYS A CA 1
ATOM 1361 C C . LYS A 1 175 ? 4.807 -3.697 14.155 1.00 73.69 175 LYS A C 1
ATOM 1363 O O . LYS A 1 175 ? 3.847 -3.965 14.874 1.00 73.69 175 LYS A O 1
ATOM 1368 N N . GLY A 1 176 ? 6.068 -3.894 14.530 1.00 66.88 176 GLY A N 1
ATOM 1369 C CA . GLY A 1 176 ? 6.469 -4.491 15.805 1.00 66.88 176 GLY A CA 1
ATOM 1370 C C . GLY A 1 176 ? 6.711 -6.002 15.744 1.00 66.88 176 GLY A C 1
ATOM 1371 O O . GLY A 1 176 ? 6.662 -6.624 14.687 1.00 66.88 176 GLY A O 1
ATOM 1372 N N . SER A 1 177 ? 6.992 -6.587 16.911 1.00 63.81 177 SER A N 1
ATOM 1373 C CA . SER A 1 177 ? 7.372 -7.995 17.066 1.00 63.81 177 SER A CA 1
ATOM 1374 C C . SER A 1 177 ? 6.265 -8.941 16.578 1.00 63.81 177 SER A C 1
ATOM 1376 O O . SER A 1 177 ? 5.318 -9.229 17.311 1.00 63.81 177 SER A O 1
ATOM 1378 N N . SER A 1 178 ? 6.421 -9.475 15.367 1.00 64.31 178 SER A N 1
ATOM 1379 C CA . SER A 1 178 ? 5.547 -10.509 14.783 1.00 64.31 178 SER A CA 1
ATOM 1380 C C . SER A 1 178 ? 6.256 -11.864 14.632 1.00 64.31 178 SER A C 1
ATOM 1382 O O . SER A 1 178 ? 5.716 -12.812 14.056 1.00 64.31 178 SER A O 1
ATOM 1384 N N . SER A 1 179 ? 7.453 -11.985 15.219 1.00 59.44 179 SER A N 1
ATOM 1385 C CA . SER A 1 179 ? 8.343 -13.140 15.080 1.00 59.44 179 SER A CA 1
ATOM 1386 C C . SER A 1 179 ? 7.787 -14.459 15.621 1.00 59.44 179 SER A C 1
ATOM 1388 O O . SER A 1 179 ? 8.265 -15.521 15.232 1.00 59.44 179 SER A O 1
ATOM 1390 N N . THR A 1 180 ? 6.782 -14.413 16.500 1.00 61.53 180 THR A N 1
ATOM 1391 C CA . THR A 1 180 ? 6.115 -15.608 17.045 1.00 61.53 180 THR A CA 1
ATOM 1392 C C . THR A 1 180 ? 5.312 -16.367 15.993 1.00 61.53 180 THR A C 1
ATOM 1394 O O . THR A 1 180 ? 5.228 -17.588 16.069 1.00 61.53 180 THR A O 1
ATOM 1397 N N . LEU A 1 181 ? 4.736 -15.659 15.018 1.00 61.28 181 LEU A N 1
ATOM 1398 C CA . LEU A 1 181 ? 3.894 -16.241 13.969 1.00 61.28 181 LEU A CA 1
ATOM 1399 C C . LEU A 1 181 ? 4.637 -16.397 12.638 1.00 61.28 181 LEU A C 1
ATOM 1401 O O . LEU A 1 181 ? 4.366 -17.339 11.903 1.00 61.28 181 LEU A O 1
ATOM 1405 N N . TYR A 1 182 ? 5.581 -15.498 12.342 1.00 66.81 182 TYR A N 1
ATOM 1406 C CA . TYR A 1 182 ? 6.217 -15.403 11.019 1.00 66.81 182 TYR A CA 1
ATOM 1407 C C . TYR A 1 182 ? 7.735 -15.653 11.028 1.00 66.81 182 TYR A C 1
ATOM 1409 O O . TYR A 1 182 ? 8.397 -15.521 10.000 1.00 66.81 182 TYR A O 1
ATOM 1417 N N . GLY A 1 183 ? 8.294 -16.056 12.175 1.00 67.31 183 GLY A N 1
ATOM 1418 C CA . GLY A 1 183 ? 9.698 -16.441 12.321 1.00 67.31 183 GLY A CA 1
ATOM 1419 C C . GLY A 1 183 ? 10.645 -15.292 12.685 1.00 67.31 183 GLY A C 1
ATOM 1420 O O . GLY A 1 183 ? 10.280 -14.119 12.725 1.00 67.31 183 GLY A O 1
ATOM 1421 N N . GLY A 1 184 ? 11.907 -15.637 12.963 1.00 65.06 184 GLY A N 1
ATOM 1422 C CA . GLY A 1 184 ? 12.903 -14.723 13.543 1.00 65.06 184 GLY A CA 1
ATOM 1423 C C . GLY A 1 184 ? 13.261 -13.482 12.710 1.00 65.06 184 GLY A C 1
ATOM 1424 O O . GLY A 1 184 ? 13.919 -12.588 13.231 1.00 65.06 184 GLY A O 1
ATOM 1425 N N . GLY A 1 185 ? 12.826 -13.403 11.448 1.00 66.31 185 GLY A N 1
ATOM 1426 C CA . GLY A 1 185 ? 13.054 -12.260 10.558 1.00 66.31 185 GLY A CA 1
ATOM 1427 C C . GLY A 1 185 ? 12.086 -11.084 10.742 1.00 66.31 185 GLY A C 1
ATOM 1428 O O . GLY A 1 185 ? 12.345 -10.021 10.192 1.00 66.31 185 GLY A O 1
ATOM 1429 N N . ALA A 1 186 ? 11.002 -11.239 11.516 1.00 70.88 186 ALA A N 1
ATOM 1430 C CA . ALA A 1 186 ? 9.920 -10.251 11.641 1.00 70.88 186 ALA A CA 1
ATOM 1431 C C . ALA A 1 186 ? 9.963 -9.433 12.955 1.00 70.88 186 ALA A C 1
ATOM 1433 O O . ALA A 1 186 ? 8.934 -9.137 13.571 1.00 70.88 186 ALA A O 1
ATOM 1434 N N . ILE A 1 187 ? 11.175 -9.090 13.410 1.00 72.75 187 ILE A N 1
ATOM 1435 C CA . ILE A 1 187 ? 11.423 -8.410 14.696 1.00 72.75 187 ILE A CA 1
ATOM 1436 C C . ILE A 1 187 ? 10.905 -6.966 14.673 1.00 72.75 187 ILE A C 1
ATOM 1438 O O . ILE A 1 187 ? 10.260 -6.522 15.622 1.00 72.75 187 ILE A O 1
ATOM 1442 N N . ALA A 1 188 ? 11.172 -6.236 13.589 1.00 71.69 188 ALA A N 1
ATOM 1443 C CA . ALA A 1 188 ? 10.649 -4.892 13.364 1.00 71.69 188 ALA A CA 1
ATOM 1444 C C . ALA A 1 188 ? 9.194 -4.906 12.880 1.00 71.69 188 ALA A C 1
ATOM 1446 O O . ALA A 1 188 ? 8.475 -3.914 13.028 1.00 71.69 188 ALA A O 1
ATOM 1447 N N . GLY A 1 189 ? 8.777 -6.024 12.292 1.00 78.31 189 GLY A N 1
ATOM 1448 C CA . GLY A 1 189 ? 7.497 -6.183 11.631 1.00 78.31 189 GLY A CA 1
ATOM 1449 C C . GLY A 1 189 ? 7.623 -6.977 10.343 1.00 78.31 189 GLY A C 1
ATOM 1450 O O . GLY A 1 189 ? 8.665 -7.570 10.044 1.00 78.31 189 GLY A O 1
ATOM 1451 N N . LEU A 1 190 ? 6.548 -6.955 9.567 1.00 81.25 190 LEU A N 1
ATOM 1452 C CA . LEU A 1 190 ? 6.501 -7.572 8.253 1.00 81.25 190 LEU A CA 1
ATOM 1453 C C . LEU A 1 190 ? 5.681 -6.747 7.268 1.00 81.25 190 LEU A C 1
ATOM 1455 O O . LEU A 1 190 ? 4.797 -5.979 7.653 1.00 81.25 190 LEU A O 1
ATOM 1459 N N . VAL A 1 191 ? 5.982 -6.949 5.992 1.00 80.69 191 VAL A N 1
ATOM 1460 C CA . VAL A 1 191 ? 5.220 -6.447 4.850 1.00 80.69 191 VAL A CA 1
ATOM 1461 C C . VAL A 1 191 ? 4.724 -7.654 4.066 1.00 80.69 191 VAL A C 1
ATOM 1463 O O . VAL A 1 191 ? 5.528 -8.492 3.668 1.00 80.69 191 VAL A O 1
ATOM 1466 N N . ASN A 1 192 ? 3.418 -7.759 3.851 1.00 80.69 192 ASN A N 1
ATOM 1467 C CA . ASN A 1 192 ? 2.790 -8.861 3.136 1.00 80.69 192 ASN A CA 1
ATOM 1468 C C . ASN A 1 192 ? 2.151 -8.356 1.841 1.00 80.69 192 ASN A C 1
ATOM 1470 O O . ASN A 1 192 ? 1.286 -7.480 1.852 1.00 80.69 192 ASN A O 1
ATOM 1474 N N . LEU A 1 193 ? 2.617 -8.896 0.720 1.00 81.69 193 LEU A N 1
ATOM 1475 C CA . LEU A 1 193 ? 2.156 -8.568 -0.620 1.00 81.69 193 LEU A CA 1
ATOM 1476 C C . LEU A 1 193 ? 1.045 -9.544 -0.990 1.00 81.69 193 LEU A C 1
ATOM 1478 O O . LEU A 1 193 ? 1.307 -10.731 -1.167 1.00 81.69 193 LEU A O 1
ATOM 1482 N N . ILE A 1 194 ? -0.186 -9.055 -1.087 1.00 83.56 194 ILE A N 1
ATOM 1483 C CA . ILE A 1 194 ? -1.334 -9.885 -1.448 1.00 83.56 194 ILE A CA 1
ATOM 1484 C C . ILE A 1 194 ? -1.556 -9.782 -2.950 1.00 83.56 194 ILE A C 1
ATOM 1486 O O . ILE A 1 194 ? -1.818 -8.693 -3.469 1.00 83.56 194 ILE A O 1
ATOM 1490 N N . SER A 1 195 ? -1.486 -10.912 -3.640 1.00 87.31 195 SER A N 1
ATOM 1491 C CA . SER A 1 195 ? -1.731 -11.008 -5.075 1.00 87.31 195 SER A CA 1
ATOM 1492 C C . SER A 1 195 ? -3.217 -10.835 -5.404 1.00 87.31 195 SER A C 1
ATOM 1494 O O . SER A 1 195 ? -4.108 -11.163 -4.614 1.00 87.31 195 SER A O 1
ATOM 1496 N N . LYS A 1 196 ? -3.513 -10.346 -6.608 1.00 87.25 196 LYS A N 1
ATOM 1497 C CA . LYS A 1 196 ? -4.877 -10.325 -7.142 1.00 87.25 196 LYS A CA 1
ATOM 1498 C C . LYS A 1 196 ? -5.404 -11.735 -7.362 1.00 87.25 196 LYS A C 1
ATOM 1500 O O . LYS A 1 196 ? -4.731 -12.608 -7.908 1.00 87.25 196 LYS A O 1
ATOM 1505 N N . THR A 1 197 ? -6.659 -11.925 -6.980 1.00 90.56 197 THR A N 1
ATOM 1506 C CA . THR A 1 197 ? -7.428 -13.140 -7.243 1.00 90.56 197 THR A CA 1
ATOM 1507 C C . THR A 1 197 ? -8.311 -12.937 -8.475 1.00 90.56 197 THR A C 1
ATOM 1509 O O . THR A 1 197 ? -8.945 -11.886 -8.571 1.00 90.56 197 THR A O 1
ATOM 1512 N N . PRO A 1 198 ? -8.419 -13.922 -9.381 1.00 91.31 198 PRO A N 1
ATOM 1513 C CA . PRO A 1 198 ? -9.249 -13.802 -10.577 1.00 91.31 198 PRO A CA 1
ATOM 1514 C C . PRO A 1 198 ? -10.738 -13.675 -10.221 1.00 91.31 198 PRO A C 1
ATOM 1516 O O . PRO A 1 198 ? -11.265 -14.464 -9.430 1.00 91.31 198 PRO A O 1
ATOM 1519 N N . THR A 1 199 ? -11.413 -12.706 -10.835 1.00 90.38 199 THR A N 1
ATOM 1520 C CA . THR A 1 199 ? -12.857 -12.449 -10.712 1.00 90.38 199 THR A CA 1
ATOM 1521 C C . THR A 1 199 ? -13.603 -12.924 -11.962 1.00 90.38 199 THR A C 1
ATOM 1523 O O . THR A 1 199 ? -12.981 -13.276 -12.964 1.00 90.38 199 THR A O 1
ATOM 1526 N N . ASP A 1 200 ? -14.937 -12.988 -11.909 1.00 90.00 200 ASP A N 1
ATOM 1527 C CA . ASP A 1 200 ? -15.752 -13.411 -13.063 1.00 90.00 200 ASP A CA 1
ATOM 1528 C C . ASP A 1 200 ? -15.664 -12.414 -14.235 1.00 90.00 200 ASP A C 1
ATOM 1530 O O . ASP A 1 200 ? -15.829 -12.786 -15.399 1.00 90.00 200 ASP A O 1
ATOM 1534 N N . GLU A 1 201 ? -15.344 -11.154 -13.937 1.00 90.69 201 GLU A N 1
ATOM 1535 C CA . GLU A 1 201 ? -15.061 -10.127 -14.932 1.00 90.69 201 GLU A CA 1
ATOM 1536 C C . GLU A 1 201 ? -13.608 -10.203 -15.410 1.00 90.69 201 GLU A C 1
ATOM 1538 O O . GLU A 1 201 ? -12.678 -10.438 -14.640 1.00 90.69 201 GLU A O 1
ATOM 1543 N N . ARG A 1 202 ? -13.398 -9.994 -16.714 1.00 92.00 202 ARG A N 1
ATOM 1544 C CA . ARG A 1 202 ? -12.055 -10.003 -17.297 1.00 92.00 202 ARG A CA 1
ATOM 1545 C C . ARG A 1 202 ? -11.318 -8.715 -16.946 1.00 92.00 202 ARG A C 1
ATOM 1547 O O . ARG A 1 202 ? -11.667 -7.650 -17.452 1.00 92.00 202 ARG A O 1
ATOM 1554 N N . GLU A 1 203 ? -10.227 -8.842 -16.205 1.00 90.19 203 GLU A N 1
ATOM 1555 C CA . GLU A 1 203 ? -9.298 -7.755 -15.918 1.00 90.19 203 GLU A CA 1
ATOM 1556 C C . GLU A 1 203 ? -8.096 -7.829 -16.865 1.00 90.19 203 GLU A C 1
ATOM 1558 O O . GLU A 1 203 ? -7.424 -8.857 -16.974 1.00 90.19 203 GLU A O 1
ATOM 1563 N N . LEU A 1 204 ? -7.815 -6.730 -17.563 1.00 91.75 204 LEU A N 1
ATOM 1564 C CA . LEU A 1 204 ? -6.637 -6.589 -18.411 1.00 91.75 204 LEU A CA 1
ATOM 1565 C C . LEU A 1 204 ? -6.036 -5.210 -18.164 1.00 91.75 204 LEU A C 1
ATOM 1567 O O . LEU A 1 204 ? -6.679 -4.198 -18.440 1.00 91.75 204 LEU A O 1
ATOM 1571 N N . ARG A 1 205 ? -4.810 -5.168 -17.643 1.00 87.00 205 ARG A N 1
ATOM 1572 C CA . ARG A 1 205 ? -4.100 -3.918 -17.365 1.00 87.00 205 ARG A CA 1
ATOM 1573 C C . ARG A 1 205 ? -2.738 -3.935 -18.033 1.00 87.00 205 ARG A C 1
ATOM 1575 O O . ARG A 1 205 ? -2.028 -4.937 -17.997 1.00 87.00 205 ARG A O 1
ATOM 1582 N N . PHE A 1 206 ? -2.367 -2.798 -18.600 1.00 87.75 206 PHE A N 1
ATOM 1583 C CA . PHE A 1 206 ? -1.036 -2.559 -19.134 1.00 87.75 206 PHE A CA 1
ATOM 1584 C C . PHE A 1 206 ? -0.470 -1.312 -18.491 1.00 87.75 206 PHE A C 1
ATOM 1586 O O . PHE A 1 206 ? -1.192 -0.344 -18.258 1.00 87.75 206 PHE A O 1
ATOM 1593 N N . HIS A 1 207 ? 0.824 -1.341 -18.222 1.00 83.88 207 HIS A N 1
ATOM 1594 C CA . HIS A 1 207 ? 1.536 -0.198 -17.698 1.00 83.88 207 HIS A CA 1
ATOM 1595 C C . HIS A 1 207 ? 2.843 -0.026 -18.473 1.00 83.88 207 HIS A C 1
ATOM 1597 O O . HIS A 1 207 ? 3.620 -0.972 -18.602 1.00 83.88 207 HIS A O 1
ATOM 1603 N N . LEU A 1 208 ? 3.075 1.184 -18.980 1.00 85.69 208 LEU A N 1
ATOM 1604 C CA . LEU A 1 208 ? 4.260 1.565 -19.742 1.00 85.69 208 LEU A CA 1
ATOM 1605 C C . LEU A 1 208 ? 4.910 2.767 -19.062 1.00 85.69 208 LEU A C 1
ATOM 1607 O O . LEU A 1 208 ? 4.236 3.772 -18.845 1.00 85.69 208 LEU A O 1
ATOM 1611 N N . ASN A 1 209 ? 6.204 2.685 -18.765 1.00 80.38 209 ASN A N 1
ATOM 1612 C CA . ASN A 1 209 ? 6.937 3.772 -18.120 1.00 80.38 209 ASN A CA 1
ATOM 1613 C C . ASN A 1 209 ? 8.280 4.030 -18.800 1.00 80.38 209 ASN A C 1
ATOM 1615 O O . ASN A 1 209 ? 8.964 3.106 -19.233 1.00 80.38 209 ASN A O 1
ATOM 1619 N N . GLY A 1 210 ? 8.641 5.307 -18.896 1.00 84.25 210 GLY A N 1
ATOM 1620 C CA . GLY A 1 210 ? 9.911 5.773 -19.438 1.00 84.25 210 GLY A CA 1
ATOM 1621 C C . GLY A 1 210 ? 10.553 6.752 -18.465 1.00 84.25 210 GLY A C 1
ATOM 1622 O O . GLY A 1 210 ? 9.926 7.730 -18.065 1.00 84.25 210 GLY A O 1
ATOM 1623 N N . SER A 1 211 ? 11.803 6.502 -18.080 1.00 78.00 211 SER A N 1
ATOM 1624 C CA . SER A 1 211 ? 12.530 7.342 -17.128 1.00 78.00 211 SER A CA 1
ATOM 1625 C C . SER A 1 211 ? 13.500 8.297 -17.828 1.00 78.00 211 SER A C 1
ATOM 1627 O O . SER A 1 211 ? 14.032 8.011 -18.904 1.00 78.00 211 SER A O 1
ATOM 1629 N N . SER A 1 212 ? 13.793 9.430 -17.182 1.00 79.75 212 SER A N 1
ATOM 1630 C CA . SER A 1 212 ? 14.805 10.392 -17.651 1.00 79.75 212 SER A CA 1
ATOM 1631 C C . SER A 1 212 ? 16.207 9.780 -17.763 1.00 79.75 212 SER A C 1
ATOM 1633 O O . SER A 1 212 ? 17.007 10.220 -18.586 1.00 79.75 212 SER A O 1
ATOM 1635 N N . GLY A 1 213 ? 16.482 8.721 -16.995 1.00 76.12 213 GLY A N 1
ATOM 1636 C CA . GLY A 1 213 ? 17.717 7.941 -17.047 1.00 76.12 213 GLY A CA 1
ATOM 1637 C C . GLY A 1 213 ? 17.778 6.923 -18.186 1.00 76.12 213 GLY A C 1
ATOM 1638 O O . GLY A 1 213 ? 18.558 5.981 -18.097 1.00 76.12 213 GLY A O 1
ATOM 1639 N N . ARG A 1 214 ? 16.948 7.073 -19.229 1.00 80.38 214 ARG A N 1
ATOM 1640 C CA . ARG A 1 214 ? 16.818 6.115 -20.341 1.00 80.38 214 ARG A CA 1
ATOM 1641 C C . ARG A 1 214 ? 16.485 4.699 -19.850 1.00 80.38 214 ARG A C 1
ATOM 1643 O O . ARG A 1 214 ? 17.029 3.711 -20.340 1.00 80.38 214 ARG A O 1
ATOM 1650 N N . GLY A 1 215 ? 15.598 4.609 -18.867 1.00 81.12 215 GLY A N 1
ATOM 1651 C CA . GLY A 1 215 ? 14.948 3.363 -18.471 1.00 81.12 215 GLY A CA 1
ATOM 1652 C C . GLY A 1 215 ? 13.594 3.225 -19.154 1.00 81.12 215 GLY A C 1
ATOM 1653 O O . GLY A 1 215 ? 12.923 4.227 -19.406 1.00 81.12 215 GLY A O 1
ATOM 1654 N N . PHE A 1 216 ? 13.199 1.996 -19.453 1.00 84.69 216 PHE A N 1
ATOM 1655 C CA . PHE A 1 216 ? 11.910 1.667 -20.038 1.00 84.69 216 PHE A CA 1
ATOM 1656 C C . PHE A 1 216 ? 11.328 0.406 -19.400 1.00 84.69 216 PHE A C 1
ATOM 1658 O O . PHE A 1 216 ? 12.005 -0.619 -19.311 1.00 84.69 216 PHE A O 1
ATOM 1665 N N . ASP A 1 217 ? 10.062 0.484 -18.999 1.00 82.38 217 ASP A N 1
ATOM 1666 C CA . ASP A 1 217 ? 9.313 -0.585 -18.346 1.00 82.38 217 ASP A CA 1
ATOM 1667 C C . ASP A 1 217 ? 8.033 -0.896 -19.114 1.00 82.38 217 ASP A C 1
ATOM 1669 O O . ASP A 1 217 ? 7.250 0.000 -19.438 1.00 82.38 217 ASP A O 1
ATOM 1673 N N . ILE A 1 218 ? 7.780 -2.184 -19.328 1.00 86.81 218 ILE A N 1
ATOM 1674 C CA . ILE A 1 218 ? 6.511 -2.717 -19.817 1.00 86.81 218 ILE A CA 1
ATOM 1675 C C . ILE A 1 218 ? 5.993 -3.711 -18.788 1.00 86.81 218 ILE A C 1
ATOM 1677 O O . ILE A 1 218 ? 6.693 -4.656 -18.441 1.00 86.81 218 ILE A O 1
ATOM 1681 N N . ASN A 1 219 ? 4.747 -3.545 -18.354 1.00 86.19 219 ASN A N 1
ATOM 1682 C CA . ASN A 1 219 ? 4.050 -4.503 -17.506 1.00 86.19 219 ASN A CA 1
ATOM 1683 C C . ASN A 1 219 ? 2.678 -4.831 -18.100 1.00 86.19 219 ASN A C 1
ATOM 1685 O O . ASN A 1 219 ? 1.972 -3.946 -18.587 1.00 86.19 219 ASN A O 1
ATOM 1689 N N . GLY A 1 220 ? 2.292 -6.099 -18.029 1.00 90.00 220 GLY A N 1
ATOM 1690 C CA . GLY A 1 220 ? 0.984 -6.601 -18.425 1.00 90.00 220 GLY A CA 1
ATOM 1691 C C . GLY A 1 220 ? 0.422 -7.513 -17.345 1.00 90.00 220 GLY A C 1
ATOM 1692 O O . GLY A 1 220 ? 1.121 -8.386 -16.834 1.00 90.00 220 GLY A O 1
ATOM 1693 N N . PHE A 1 221 ? -0.845 -7.312 -17.008 1.00 91.94 221 PHE A N 1
ATOM 1694 C CA . PHE A 1 221 ? -1.597 -8.156 -16.092 1.00 91.94 221 PHE A CA 1
ATOM 1695 C C . PHE A 1 221 ? -2.903 -8.592 -16.744 1.00 91.94 221 PHE A C 1
ATOM 1697 O O . PHE A 1 221 ? -3.622 -7.780 -17.328 1.00 91.94 221 PHE A O 1
ATOM 1704 N N . TYR A 1 222 ? -3.212 -9.873 -16.609 1.00 93.81 222 TYR A N 1
ATOM 1705 C CA . TYR A 1 222 ? -4.467 -10.475 -17.021 1.00 93.81 222 TYR A CA 1
ATOM 1706 C C . TYR A 1 222 ? -5.031 -11.294 -15.863 1.00 93.81 222 TYR A C 1
ATOM 1708 O O . TYR A 1 222 ? -4.309 -12.092 -15.269 1.00 93.81 222 TYR A O 1
ATOM 1716 N N . GLY A 1 223 ? -6.317 -11.136 -15.570 1.00 95.00 223 GLY A N 1
ATOM 1717 C CA . GLY A 1 223 ? -7.028 -11.916 -14.563 1.00 95.00 223 GLY A CA 1
ATOM 1718 C C . GLY A 1 223 ? -8.428 -12.267 -15.044 1.00 95.00 223 GLY A C 1
ATOM 1719 O O . GLY A 1 223 ? -9.172 -11.390 -15.473 1.00 95.00 223 GLY A O 1
ATOM 1720 N N . GLN A 1 224 ? -8.796 -13.547 -14.988 1.00 95.62 224 GLN A N 1
ATOM 1721 C CA . GLN A 1 224 ? -10.164 -13.974 -15.271 1.00 95.62 224 GLN A CA 1
ATOM 1722 C C . GLN A 1 224 ? -10.495 -15.309 -14.607 1.00 95.62 224 GLN A C 1
ATOM 1724 O O . GLN A 1 224 ? -9.682 -16.239 -14.572 1.00 95.62 224 GLN A O 1
ATOM 1729 N N . ARG A 1 225 ? -11.727 -15.423 -14.116 1.00 95.94 225 ARG A N 1
ATOM 1730 C CA . ARG A 1 225 ? -12.329 -16.655 -13.626 1.00 95.94 225 ARG A CA 1
ATOM 1731 C C . ARG A 1 225 ? -13.300 -17.226 -14.653 1.00 95.94 225 ARG A C 1
ATOM 1733 O O . ARG A 1 225 ? -14.251 -16.586 -15.080 1.00 95.94 225 ARG A O 1
ATOM 1740 N N . PHE A 1 226 ? -13.059 -18.476 -15.024 1.00 92.25 226 PHE A N 1
ATOM 1741 C CA . PHE A 1 226 ? -13.913 -19.304 -15.863 1.00 92.25 226 PHE A CA 1
ATOM 1742 C C . PHE A 1 226 ? -14.641 -20.324 -14.984 1.00 92.25 226 PHE A C 1
ATOM 1744 O O . PHE A 1 226 ? -14.161 -21.439 -14.749 1.00 92.25 226 PHE A O 1
ATOM 1751 N N . ASN A 1 227 ? -15.819 -19.949 -14.481 1.00 90.81 227 ASN A N 1
ATOM 1752 C CA . ASN A 1 227 ? -16.639 -20.766 -13.582 1.00 90.81 227 ASN A CA 1
ATOM 1753 C C . ASN A 1 227 ? -15.876 -21.197 -12.308 1.00 90.81 227 ASN A C 1
ATOM 1755 O O . ASN A 1 227 ? -15.783 -20.467 -11.320 1.00 90.81 227 ASN A O 1
ATOM 1759 N N . LYS A 1 228 ? -15.328 -22.417 -12.315 1.00 92.62 228 LYS A N 1
ATOM 1760 C CA . LYS A 1 228 ? -14.595 -23.012 -11.188 1.00 92.62 228 LYS A CA 1
ATOM 1761 C C . LYS A 1 228 ? -13.082 -22.798 -11.266 1.00 92.62 228 LYS A C 1
ATOM 1763 O O . LYS A 1 228 ? -12.412 -23.035 -10.268 1.00 92.62 228 LYS A O 1
ATOM 1768 N N . ILE A 1 229 ? -12.550 -22.381 -12.415 1.00 94.69 229 ILE A N 1
ATOM 1769 C CA . ILE A 1 229 ? -11.108 -22.233 -12.642 1.00 94.69 229 ILE A CA 1
ATOM 1770 C C . ILE A 1 229 ? -10.784 -20.753 -12.794 1.00 94.69 229 ILE A C 1
ATOM 1772 O O . ILE A 1 229 ? -11.376 -20.074 -13.621 1.00 94.69 229 ILE A O 1
ATOM 1776 N N . GLY A 1 230 ? -9.847 -20.255 -11.996 1.00 94.12 230 GLY A N 1
ATOM 1777 C CA . GLY A 1 230 ? -9.332 -18.895 -12.092 1.00 94.12 230 GLY A CA 1
ATOM 1778 C C . GLY A 1 230 ? -7.925 -18.870 -12.670 1.00 94.12 230 GLY A C 1
ATOM 1779 O O . GLY A 1 230 ? -7.129 -19.764 -12.390 1.00 94.12 230 GLY A O 1
ATOM 1780 N N . THR A 1 231 ? -7.601 -17.853 -13.461 1.00 93.75 231 THR A N 1
ATOM 1781 C CA . THR A 1 231 ? -6.252 -17.660 -13.998 1.00 93.75 231 THR A CA 1
ATOM 1782 C C . THR A 1 231 ? -5.846 -16.202 -13.892 1.00 93.75 231 THR A C 1
ATOM 1784 O O . THR A 1 231 ? -6.588 -15.313 -14.307 1.00 93.75 231 THR A O 1
ATOM 1787 N N . THR A 1 232 ? -4.650 -15.974 -13.359 1.00 92.62 232 THR A N 1
ATOM 1788 C CA . THR A 1 232 ? -3.953 -14.691 -13.413 1.00 92.62 232 THR A CA 1
ATOM 1789 C C . THR A 1 232 ? -2.615 -14.881 -14.116 1.00 92.62 232 THR A C 1
ATOM 1791 O O . THR A 1 232 ? -1.952 -15.906 -13.955 1.00 92.62 232 THR A O 1
ATOM 1794 N N . VAL A 1 233 ? -2.236 -13.916 -14.946 1.00 92.25 233 VAL A N 1
ATOM 1795 C CA . VAL A 1 233 ? -0.969 -13.891 -15.677 1.00 92.25 233 VAL A CA 1
ATOM 1796 C C . VAL A 1 233 ? -0.378 -12.505 -15.520 1.00 92.25 233 VAL A C 1
ATOM 1798 O O . VAL A 1 233 ? -1.024 -11.508 -15.836 1.00 92.25 233 VAL A O 1
ATOM 1801 N N . PHE A 1 234 ? 0.860 -12.455 -15.047 1.00 87.94 234 PHE A N 1
ATOM 1802 C CA . PHE A 1 234 ? 1.640 -11.234 -14.957 1.00 87.94 234 PHE A CA 1
ATOM 1803 C C . PHE A 1 234 ? 2.912 -11.378 -15.792 1.00 87.94 234 PHE A C 1
ATOM 1805 O O . PHE A 1 234 ? 3.587 -12.406 -15.724 1.00 87.94 234 PHE A O 1
ATOM 1812 N N . ALA A 1 235 ? 3.235 -10.355 -16.578 1.00 88.19 235 ALA A N 1
ATOM 1813 C CA . ALA A 1 235 ? 4.456 -10.287 -17.367 1.00 88.19 235 ALA A CA 1
ATOM 1814 C C . ALA A 1 235 ? 5.063 -8.887 -17.267 1.00 88.19 235 ALA A C 1
ATOM 1816 O O . ALA A 1 235 ? 4.356 -7.890 -17.418 1.00 88.19 235 ALA A O 1
ATOM 1817 N N . SER A 1 236 ? 6.376 -8.816 -17.058 1.00 83.75 236 SER A N 1
ATOM 1818 C CA . SER A 1 236 ? 7.122 -7.560 -17.031 1.00 83.75 236 SER A CA 1
ATOM 1819 C C . SER A 1 236 ? 8.399 -7.639 -17.858 1.00 83.75 236 SER A C 1
ATOM 1821 O O . SER A 1 236 ? 9.026 -8.691 -17.994 1.00 83.75 236 SER A O 1
ATOM 1823 N N . HIS A 1 237 ? 8.786 -6.503 -18.425 1.00 84.50 237 HIS A N 1
ATOM 1824 C CA . HIS A 1 237 ? 10.048 -6.310 -19.117 1.00 84.50 237 HIS A CA 1
ATOM 1825 C C . HIS A 1 237 ? 10.608 -4.935 -18.754 1.00 84.50 237 HIS A C 1
ATOM 1827 O O . HIS A 1 237 ? 9.980 -3.920 -19.043 1.00 84.50 237 HIS A O 1
ATOM 1833 N N . ASN A 1 238 ? 11.792 -4.910 -18.142 1.00 79.06 238 ASN A N 1
ATOM 1834 C CA . ASN A 1 238 ? 12.543 -3.690 -17.855 1.00 79.06 238 ASN A CA 1
ATOM 1835 C C . ASN A 1 238 ? 13.809 -3.659 -18.718 1.00 79.06 238 ASN A C 1
ATOM 1837 O O . ASN A 1 238 ? 14.511 -4.665 -18.852 1.00 79.06 238 ASN A O 1
ATOM 1841 N N . ARG A 1 239 ? 14.110 -2.492 -19.286 1.00 80.81 239 ARG A N 1
ATOM 1842 C CA . ARG A 1 239 ? 15.336 -2.235 -20.037 1.00 80.81 239 ARG A CA 1
ATOM 1843 C C . ARG A 1 239 ? 15.900 -0.876 -19.657 1.00 80.81 239 ARG A C 1
ATOM 1845 O O . ARG A 1 239 ? 15.215 0.130 -19.775 1.00 80.81 239 ARG A O 1
ATOM 1852 N N . ASN A 1 240 ? 17.174 -0.840 -19.281 1.00 77.75 240 ASN A N 1
ATOM 1853 C CA . ASN A 1 240 ? 17.900 0.404 -19.039 1.00 77.75 240 ASN A CA 1
ATOM 1854 C C . ASN A 1 240 ? 19.035 0.548 -20.052 1.00 77.75 240 ASN A C 1
ATOM 1856 O O . ASN A 1 240 ? 19.770 -0.408 -20.308 1.00 77.75 240 ASN A O 1
ATOM 1860 N N . TRP A 1 241 ? 19.176 1.734 -20.635 1.00 80.25 241 TRP A N 1
ATOM 1861 C CA . TRP A 1 241 ? 20.286 2.064 -21.527 1.00 80.25 241 TRP A CA 1
ATOM 1862 C C . TRP A 1 241 ? 21.345 2.880 -20.800 1.00 80.25 241 TRP A C 1
ATOM 1864 O O . TRP A 1 241 ? 21.024 3.662 -19.911 1.00 80.25 241 TRP A O 1
ATOM 1874 N N . ALA A 1 242 ? 22.602 2.740 -21.230 1.00 81.56 242 ALA A N 1
ATOM 1875 C CA . ALA A 1 242 ? 23.704 3.532 -20.702 1.00 81.56 242 ALA A CA 1
ATOM 1876 C C . ALA A 1 242 ? 23.351 5.029 -20.695 1.00 81.56 242 ALA A C 1
ATOM 1878 O O . ALA A 1 242 ? 22.929 5.612 -21.704 1.00 81.56 242 ALA A O 1
ATOM 1879 N N . TYR A 1 243 ? 23.519 5.624 -19.521 1.00 81.12 243 TYR A N 1
ATOM 1880 C CA . TYR A 1 243 ? 23.197 7.012 -19.245 1.00 81.12 243 TYR A CA 1
ATOM 1881 C C . TYR A 1 243 ? 24.340 7.642 -18.451 1.00 81.12 243 TYR A C 1
ATOM 1883 O O . TYR A 1 243 ? 24.812 7.053 -17.474 1.00 81.12 243 TYR A O 1
ATOM 1891 N N . ASP A 1 244 ? 24.802 8.805 -18.908 1.00 83.25 244 ASP A N 1
ATOM 1892 C CA . ASP A 1 244 ? 25.792 9.639 -18.230 1.00 83.25 244 ASP A CA 1
ATOM 1893 C C . ASP A 1 244 ? 25.119 10.963 -17.827 1.00 83.25 244 ASP A C 1
ATOM 1895 O O . ASP A 1 244 ? 24.976 11.863 -18.659 1.00 83.25 244 ASP A O 1
ATOM 1899 N N . PRO A 1 245 ? 24.641 11.078 -16.576 1.00 80.56 245 PRO A N 1
ATOM 1900 C CA . PRO A 1 245 ? 24.055 12.318 -16.077 1.00 80.56 245 PRO A CA 1
ATOM 1901 C C . PRO A 1 245 ? 25.095 13.399 -15.759 1.00 80.56 245 PRO A C 1
ATOM 1903 O O . PRO A 1 245 ? 24.728 14.567 -15.660 1.00 80.56 245 PRO A O 1
ATOM 1906 N N . ALA A 1 246 ? 26.358 13.024 -15.537 1.00 85.38 246 ALA A N 1
ATOM 1907 C CA . ALA A 1 246 ? 27.411 13.934 -15.090 1.00 85.38 246 ALA A CA 1
ATOM 1908 C C . ALA A 1 246 ? 28.244 14.494 -16.253 1.00 85.38 246 ALA A C 1
ATOM 1910 O O . ALA A 1 246 ? 29.009 15.434 -16.046 1.00 85.38 246 ALA A O 1
ATOM 1911 N N . ASN A 1 247 ? 28.058 13.957 -17.463 1.00 83.69 247 ASN A N 1
ATOM 1912 C CA . ASN A 1 247 ? 28.776 14.332 -18.677 1.00 83.69 247 ASN A CA 1
ATOM 1913 C C . ASN A 1 247 ? 30.301 14.200 -18.499 1.00 83.69 247 ASN A C 1
ATOM 1915 O O . ASN A 1 247 ? 31.064 15.115 -18.807 1.00 83.69 247 ASN A O 1
ATOM 1919 N N . ILE A 1 248 ? 30.712 13.065 -17.929 1.00 88.94 248 ILE A N 1
ATOM 1920 C CA . ILE A 1 248 ? 32.100 12.691 -17.616 1.00 88.94 248 ILE A CA 1
ATOM 1921 C C . ILE A 1 248 ? 32.586 11.492 -18.449 1.00 88.94 248 ILE A C 1
ATOM 1923 O O . ILE A 1 248 ? 33.592 10.876 -18.102 1.00 88.94 248 ILE A O 1
ATOM 1927 N N . ASP A 1 249 ? 31.853 11.129 -19.505 1.00 83.75 249 ASP A N 1
ATOM 1928 C CA . ASP A 1 249 ? 32.089 9.982 -20.393 1.00 83.75 249 ASP A CA 1
ATOM 1929 C C . ASP A 1 249 ? 32.039 8.611 -19.689 1.00 83.75 249 ASP A C 1
ATOM 1931 O O . ASP A 1 249 ? 32.494 7.594 -20.220 1.00 83.75 249 ASP A O 1
ATOM 1935 N N . LEU A 1 250 ? 31.436 8.552 -18.497 1.00 80.38 250 LEU A N 1
ATOM 1936 C CA . LEU A 1 250 ? 31.234 7.324 -17.731 1.00 80.38 250 LEU A CA 1
ATOM 1937 C C . LEU A 1 250 ? 29.745 7.087 -17.515 1.00 80.38 250 LEU A C 1
ATOM 1939 O O . LEU A 1 250 ? 29.011 7.962 -17.062 1.00 80.38 250 LEU A O 1
ATOM 1943 N N . THR A 1 251 ? 29.288 5.867 -17.799 1.00 79.19 251 THR A N 1
ATOM 1944 C CA . THR A 1 251 ? 27.898 5.516 -17.522 1.00 79.19 251 THR A CA 1
ATOM 1945 C C . THR A 1 251 ? 27.671 5.291 -16.028 1.00 79.19 251 THR A C 1
ATOM 1947 O O . THR A 1 251 ? 28.435 4.599 -15.357 1.00 79.19 251 THR A O 1
ATOM 1950 N N . ALA A 1 252 ? 26.570 5.840 -15.516 1.00 73.44 252 ALA A N 1
ATOM 1951 C CA . ALA A 1 252 ? 26.082 5.565 -14.169 1.00 73.44 252 ALA A CA 1
ATOM 1952 C C . ALA A 1 252 ? 25.401 4.185 -14.046 1.00 73.44 252 ALA A C 1
ATOM 1954 O O . ALA A 1 252 ? 25.025 3.787 -12.944 1.00 73.44 252 ALA A O 1
ATOM 1955 N N . ILE A 1 253 ? 25.230 3.459 -15.159 1.00 71.44 253 ILE A N 1
ATOM 1956 C CA . ILE A 1 253 ? 24.597 2.139 -15.196 1.00 71.44 253 ILE A CA 1
ATOM 1957 C C . ILE A 1 253 ? 25.671 1.077 -15.457 1.00 71.44 253 ILE A C 1
ATOM 1959 O O . ILE A 1 253 ? 26.392 1.180 -16.449 1.00 71.44 253 ILE A O 1
ATOM 1963 N N . PRO A 1 254 ? 25.798 0.046 -14.604 1.00 64.06 254 PRO A N 1
ATOM 1964 C CA . PRO A 1 254 ? 26.756 -1.028 -14.834 1.00 64.06 254 PRO A CA 1
ATOM 1965 C C . PRO A 1 254 ? 26.435 -1.785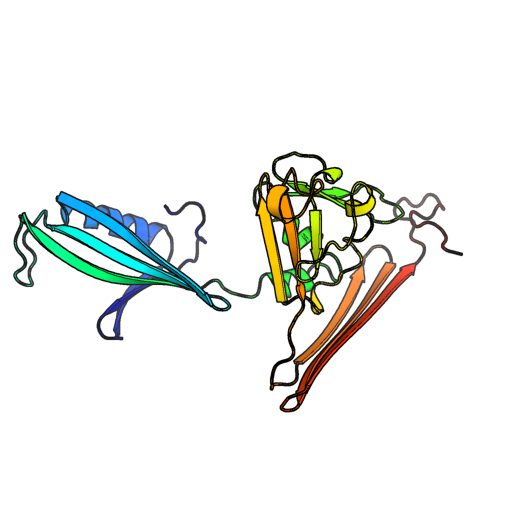 -16.128 1.00 64.06 254 PRO A C 1
ATOM 1967 O O . PRO A 1 254 ? 25.275 -1.965 -16.499 1.00 64.06 254 PRO A O 1
ATOM 1970 N N . LYS A 1 255 ? 27.477 -2.250 -16.819 1.00 62.34 255 LYS A N 1
ATOM 1971 C CA . LYS A 1 255 ? 27.320 -3.136 -17.972 1.00 62.34 255 LYS A CA 1
ATOM 1972 C C . LYS A 1 255 ? 26.818 -4.496 -17.475 1.00 62.34 255 LYS A C 1
ATOM 1974 O O . LYS A 1 255 ? 27.451 -5.097 -16.610 1.00 62.34 255 LYS A O 1
ATOM 1979 N N . PHE A 1 256 ? 25.693 -4.954 -18.010 1.00 61.25 256 PHE A N 1
ATOM 1980 C CA . PHE A 1 256 ? 25.192 -6.310 -17.799 1.00 61.25 256 PHE A CA 1
ATOM 1981 C C . PHE A 1 256 ? 25.654 -7.151 -18.999 1.00 61.25 256 PHE A C 1
ATOM 1983 O O . PHE A 1 256 ? 25.341 -6.783 -20.134 1.00 61.25 256 PHE A O 1
ATOM 1990 N N . ASP A 1 257 ? 26.465 -8.184 -18.758 1.00 44.22 257 ASP A N 1
ATOM 1991 C CA . ASP A 1 257 ? 26.864 -9.177 -19.772 1.00 44.22 257 ASP A CA 1
ATOM 1992 C C . ASP A 1 257 ? 25.817 -10.301 -19.872 1.00 44.22 257 ASP A C 1
ATOM 1994 O O . ASP A 1 257 ? 25.231 -10.663 -18.822 1.00 44.22 257 ASP A O 1
#

Organism: NCBI:txid53326

pLDDT: mean 75.56, std 10.61, range [44.22, 95.94]